Protein AF-0000000082643896 (afdb_homodimer)

Sequence (280 aa):
MATHVTNVTVRFSETDALGHVNNTSYFVYLEEARIRLFEQLGYGTDVTTWRFILASAKCDFVNQAYFGQTLKIETNVSKIGNKSFQLVHRILDAKTGTLIALGEAAVVYF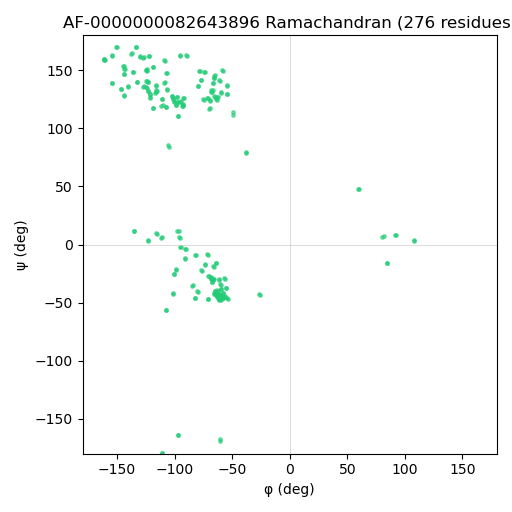NFETQQSEYLPDDLRERLQCYVLSDSEQVKMATHVTNVTVRFSETDALGHVNNTSYFVYLEEARIRLFEQLGYGTDVTTWRFILASAKCDFVNQAYFGQTLKIETNVSKIGNKSFQLVHRILDAKTGTLIALGEAAVVYFNFETQQSEYLPDDLRERLQCYVLSDSEQVK

Radius of gyration: 19.35 Å; Cα contacts (8 Å, |Δi|>4): 586; chains: 2; bounding box: 49×54×40 Å

Structure (mmCIF, N/CA/C/O backbone):
data_AF-0000000082643896-model_v1
#
loop_
_entity.id
_entity.type
_entity.pdbx_description
1 polymer 'Acyl-CoA thioester hydrolase'
#
loop_
_atom_site.group_PDB
_atom_site.id
_atom_site.type_symbol
_atom_site.label_atom_id
_atom_site.label_alt_id
_atom_site.label_comp_id
_atom_site.label_asym_id
_atom_site.label_entity_id
_atom_site.label_seq_id
_atom_site.pdbx_PDB_ins_code
_atom_site.Cartn_x
_atom_site.Cartn_y
_atom_site.Cartn_z
_atom_site.occupancy
_atom_site.B_iso_or_equiv
_atom_site.auth_seq_id
_atom_site.auth_comp_id
_atom_site.auth_asym_id
_atom_site.auth_atom_id
_atom_site.pdbx_PDB_model_num
ATOM 1 N N . MET A 1 1 ? 21.469 -18.031 1.216 1 78.31 1 MET A N 1
ATOM 2 C CA . MET A 1 1 ? 20.078 -17.734 0.859 1 78.31 1 MET A CA 1
ATOM 3 C C . MET A 1 1 ? 20 -16.625 -0.182 1 78.31 1 MET A C 1
ATOM 5 O O . MET A 1 1 ? 20.75 -15.656 -0.111 1 78.31 1 MET A O 1
ATOM 9 N N . ALA A 1 2 ? 19.312 -16.953 -1.288 1 93 2 ALA A N 1
ATOM 10 C CA . ALA A 1 2 ? 19.297 -16.031 -2.432 1 93 2 ALA A CA 1
ATOM 11 C C . ALA A 1 2 ? 18.359 -14.867 -2.188 1 93 2 ALA A C 1
ATOM 13 O O . ALA A 1 2 ? 17.422 -14.969 -1.391 1 93 2 ALA A O 1
ATOM 14 N N . THR A 1 3 ? 18.781 -13.727 -2.619 1 97.62 3 THR A N 1
ATOM 15 C CA . THR A 1 3 ? 17.938 -12.539 -2.654 1 97.62 3 THR A CA 1
ATOM 16 C C . THR A 1 3 ? 17.609 -12.141 -4.094 1 97.62 3 THR A C 1
ATOM 18 O O . THR A 1 3 ? 18.516 -12.055 -4.934 1 97.62 3 THR A O 1
ATOM 21 N N . HIS A 1 4 ? 16.328 -12.023 -4.375 1 98.44 4 HIS A N 1
ATOM 22 C CA . HIS A 1 4 ? 15.953 -11.531 -5.691 1 98.44 4 HIS A CA 1
ATOM 23 C C . HIS A 1 4 ? 16.078 -10.008 -5.77 1 98.44 4 HIS A C 1
ATOM 25 O O . HIS A 1 4 ? 15.617 -9.305 -4.867 1 98.44 4 HIS A O 1
ATOM 31 N N . VAL A 1 5 ? 16.641 -9.516 -6.863 1 98.75 5 VAL A N 1
ATOM 32 C CA . VAL A 1 5 ? 16.891 -8.086 -6.965 1 98.75 5 VAL A CA 1
ATOM 33 C C . VAL A 1 5 ? 16.203 -7.527 -8.211 1 98.75 5 VAL A C 1
ATOM 35 O O . VAL A 1 5 ? 16.312 -8.109 -9.297 1 98.75 5 VAL A O 1
ATOM 38 N N . THR A 1 6 ? 15.523 -6.492 -8.086 1 98.75 6 THR A N 1
ATOM 39 C CA . THR A 1 6 ? 14.914 -5.715 -9.164 1 98.75 6 THR A CA 1
ATOM 40 C C . THR A 1 6 ? 15.32 -4.246 -9.062 1 98.75 6 THR A C 1
ATOM 42 O O . THR A 1 6 ? 15.305 -3.666 -7.973 1 98.75 6 THR A O 1
ATOM 45 N N . ASN A 1 7 ? 15.656 -3.664 -10.195 1 98.81 7 ASN A N 1
ATOM 46 C CA . ASN A 1 7 ? 15.961 -2.236 -10.227 1 98.81 7 ASN A CA 1
ATOM 47 C C . ASN A 1 7 ? 14.867 -1.444 -10.938 1 98.81 7 ASN A C 1
ATOM 49 O O . ASN A 1 7 ? 14.352 -1.885 -11.969 1 98.81 7 ASN A O 1
ATOM 53 N N . VAL A 1 8 ? 14.586 -0.328 -10.359 1 98.69 8 VAL A N 1
ATOM 54 C CA . VAL A 1 8 ? 13.633 0.582 -10.992 1 98.69 8 VAL A CA 1
ATOM 55 C C . VAL A 1 8 ? 14.203 2 -10.992 1 98.69 8 VAL A C 1
ATOM 57 O O . VAL A 1 8 ? 14.836 2.422 -10.031 1 98.69 8 VAL A O 1
ATOM 60 N N . THR A 1 9 ? 14 2.701 -12.07 1 98.75 9 THR A N 1
ATOM 61 C CA . THR A 1 9 ? 14.297 4.129 -12.125 1 98.75 9 THR A CA 1
ATOM 62 C C . THR A 1 9 ? 13.023 4.957 -11.977 1 98.75 9 THR A C 1
ATOM 64 O O . THR A 1 9 ? 12.07 4.777 -12.727 1 98.75 9 THR A O 1
ATOM 67 N N . VAL A 1 10 ? 13.055 5.844 -11.023 1 98.75 10 VAL A N 1
ATOM 68 C CA . VAL A 1 10 ? 11.875 6.633 -10.695 1 98.75 10 VAL A CA 1
ATOM 69 C C . VAL A 1 10 ? 11.5 7.531 -11.867 1 98.75 10 VAL A C 1
ATOM 71 O O . VAL A 1 10 ? 12.336 8.297 -12.359 1 98.75 10 VAL A O 1
ATOM 74 N N . ARG A 1 11 ? 10.312 7.496 -12.312 1 98.44 11 ARG A N 1
ATOM 75 C CA . ARG A 1 11 ? 9.781 8.352 -13.375 1 98.44 11 ARG A CA 1
ATOM 76 C C . ARG A 1 11 ? 9.211 9.641 -12.805 1 98.44 11 ARG A C 1
ATOM 78 O O . ARG A 1 11 ? 8.844 9.703 -11.633 1 98.44 11 ARG A O 1
ATOM 85 N N . PHE A 1 12 ? 9.047 10.594 -13.656 1 98 12 PHE A N 1
ATOM 86 C CA . PHE A 1 12 ? 8.539 11.898 -13.25 1 98 12 PHE A CA 1
ATOM 87 C C . PHE A 1 12 ? 7.105 11.789 -12.742 1 98 12 PHE A C 1
ATOM 89 O O . PHE A 1 12 ? 6.746 12.406 -11.734 1 98 12 PHE A O 1
ATOM 96 N N . SER A 1 13 ? 6.25 11.008 -13.344 1 97.31 13 SER A N 1
ATOM 97 C CA . SER A 1 13 ? 4.828 10.883 -13.023 1 97.31 13 SER A CA 1
ATOM 98 C C . SER A 1 13 ? 4.621 10.164 -11.695 1 97.31 13 SER A C 1
ATOM 100 O O . SER A 1 13 ? 3.498 10.086 -11.195 1 97.31 13 SER A O 1
ATOM 102 N N . GLU A 1 14 ? 5.684 9.602 -11.125 1 98.31 14 GLU A N 1
ATOM 103 C CA . GLU A 1 14 ? 5.578 8.836 -9.891 1 98.31 14 GLU A CA 1
ATOM 104 C C . GLU A 1 14 ? 5.875 9.703 -8.672 1 98.31 14 GLU A C 1
ATOM 106 O O . GLU A 1 14 ? 5.844 9.227 -7.535 1 98.31 14 GLU A O 1
ATOM 111 N N . THR A 1 15 ? 6.215 10.992 -8.906 1 97.69 15 THR A N 1
ATOM 112 C CA . THR A 1 15 ? 6.496 11.938 -7.84 1 97.69 15 THR A CA 1
ATOM 113 C C . THR A 1 15 ? 5.246 12.75 -7.496 1 97.69 15 THR A C 1
ATOM 115 O O . THR A 1 15 ? 4.246 12.695 -8.219 1 97.69 15 THR A O 1
ATOM 118 N N . ASP A 1 16 ? 5.27 13.398 -6.301 1 95 16 ASP A N 1
ATOM 119 C CA . ASP A 1 16 ? 4.121 14.195 -5.875 1 95 16 ASP A CA 1
ATOM 120 C C . ASP A 1 16 ? 4.457 15.688 -5.867 1 95 16 ASP A C 1
ATOM 122 O O . ASP A 1 16 ? 5.539 16.094 -6.301 1 95 16 ASP A O 1
ATOM 126 N N . ALA A 1 17 ? 3.479 16.5 -5.48 1 90.88 17 ALA A N 1
ATOM 127 C CA . ALA A 1 17 ? 3.592 17.953 -5.555 1 90.88 17 ALA A CA 1
ATOM 128 C C . ALA A 1 17 ? 4.691 18.469 -4.629 1 90.88 17 ALA A C 1
ATOM 130 O O . ALA A 1 17 ? 5.133 19.609 -4.75 1 90.88 17 ALA A O 1
ATOM 131 N N . LEU A 1 18 ? 5.129 17.609 -3.678 1 89.88 18 LEU A N 1
ATOM 132 C CA . LEU A 1 18 ? 6.195 18 -2.762 1 89.88 18 LEU A CA 1
ATOM 133 C C . LEU A 1 18 ? 7.562 17.625 -3.326 1 89.88 18 LEU A C 1
ATOM 135 O O . LEU A 1 18 ? 8.594 17.906 -2.709 1 89.88 18 LEU A O 1
ATOM 139 N N . GLY A 1 19 ? 7.559 16.938 -4.492 1 93.06 19 GLY A N 1
ATOM 140 C CA . GLY A 1 19 ? 8.797 16.641 -5.195 1 93.06 19 GLY A CA 1
ATOM 141 C C . GLY A 1 19 ? 9.391 15.297 -4.809 1 93.06 19 GLY A C 1
ATOM 142 O O . GLY A 1 19 ? 10.531 14.992 -5.16 1 93.06 19 GLY A O 1
ATOM 143 N N . HIS A 1 20 ? 8.695 14.531 -4.078 1 96.56 20 HIS A N 1
ATOM 144 C CA . HIS A 1 20 ? 9.133 13.195 -3.67 1 96.56 20 HIS A CA 1
ATOM 145 C C . HIS A 1 20 ? 8.32 12.117 -4.375 1 96.56 20 HIS A C 1
ATOM 147 O O . HIS A 1 20 ? 7.234 12.391 -4.898 1 96.56 20 HIS A O 1
ATOM 153 N N . VAL A 1 21 ? 8.898 10.938 -4.426 1 98.5 21 VAL A N 1
ATOM 154 C CA . VAL A 1 21 ? 8.07 9.82 -4.875 1 98.5 21 VAL A CA 1
ATOM 155 C C . VAL A 1 21 ? 6.812 9.734 -4.02 1 98.5 21 VAL A C 1
ATOM 157 O O . VAL A 1 21 ? 6.883 9.766 -2.787 1 98.5 21 VAL A O 1
ATOM 160 N N . ASN A 1 22 ? 5.695 9.664 -4.688 1 98.31 22 ASN A N 1
ATOM 161 C CA . ASN A 1 22 ? 4.43 9.508 -3.982 1 98.31 22 ASN A CA 1
ATOM 162 C C . ASN A 1 22 ? 4.348 8.164 -3.268 1 98.31 22 ASN A C 1
ATOM 164 O O . ASN A 1 22 ? 4.766 7.141 -3.812 1 98.31 22 ASN A O 1
ATOM 168 N N . ASN A 1 23 ? 3.742 8.164 -2.094 1 98.38 23 ASN A N 1
ATOM 169 C CA . ASN A 1 23 ? 3.65 6.953 -1.285 1 98.38 23 ASN A CA 1
ATOM 170 C C . ASN A 1 23 ? 3.01 5.809 -2.062 1 98.38 23 ASN A C 1
ATOM 172 O O . ASN A 1 23 ? 3.395 4.648 -1.897 1 98.38 23 ASN A O 1
ATOM 176 N N . THR A 1 24 ? 2.016 6.082 -2.902 1 98.75 24 THR A N 1
ATOM 177 C CA . THR A 1 24 ? 1.312 5.031 -3.629 1 98.75 24 THR A CA 1
ATOM 178 C C . THR A 1 24 ? 2.225 4.391 -4.668 1 98.75 24 THR A C 1
ATOM 180 O O . THR A 1 24 ? 2.064 3.215 -5.004 1 98.75 24 THR A O 1
ATOM 183 N N . SER A 1 25 ? 3.193 5.121 -5.191 1 98.88 25 SER A N 1
ATOM 184 C CA . SER A 1 25 ? 4.098 4.617 -6.215 1 98.88 25 SER A CA 1
ATOM 185 C C . SER A 1 25 ? 4.973 3.492 -5.68 1 98.88 25 SER A C 1
ATOM 187 O O . SER A 1 25 ? 5.348 2.582 -6.422 1 98.88 25 SER A O 1
ATOM 189 N N . TYR A 1 26 ? 5.27 3.521 -4.418 1 98.94 26 TYR A N 1
ATOM 190 C CA . TYR A 1 26 ? 6.082 2.461 -3.832 1 98.94 26 TYR A CA 1
ATOM 191 C C . TYR A 1 26 ? 5.406 1.105 -3.99 1 98.94 26 TYR A C 1
ATOM 193 O O . TYR A 1 26 ? 6.078 0.085 -4.156 1 98.94 26 TYR A O 1
ATOM 201 N N . PHE A 1 27 ? 4.117 1.08 -3.924 1 98.88 27 PHE A N 1
ATOM 202 C CA . PHE A 1 27 ? 3.41 -0.185 -4.082 1 98.88 27 PHE A CA 1
ATOM 203 C C . PHE A 1 27 ? 3.49 -0.673 -5.523 1 98.88 27 PHE A C 1
ATOM 205 O O . PHE A 1 27 ? 3.426 -1.877 -5.781 1 98.88 27 PHE A O 1
ATOM 212 N N . VAL A 1 28 ? 3.635 0.228 -6.469 1 98.75 28 VAL A N 1
ATOM 213 C CA . VAL A 1 28 ? 3.898 -0.148 -7.855 1 98.75 28 VAL A CA 1
ATOM 214 C C . VAL A 1 28 ? 5.27 -0.815 -7.957 1 98.75 28 VAL A C 1
ATOM 216 O O . VAL A 1 28 ? 5.422 -1.825 -8.648 1 98.75 28 VAL A O 1
ATOM 219 N N . TYR A 1 29 ? 6.223 -0.243 -7.258 1 98.88 29 TYR A N 1
ATOM 220 C CA . TYR A 1 29 ? 7.555 -0.832 -7.262 1 98.88 29 TYR A CA 1
ATOM 221 C C . TYR A 1 29 ? 7.543 -2.219 -6.633 1 98.88 29 TYR A C 1
ATOM 223 O O . TYR A 1 29 ? 8.188 -3.143 -7.137 1 98.88 29 TYR A O 1
ATOM 231 N N . LEU A 1 30 ? 6.84 -2.354 -5.523 1 98.88 30 LEU A N 1
ATOM 232 C CA . LEU A 1 30 ? 6.719 -3.652 -4.867 1 98.88 30 LEU A CA 1
ATOM 233 C C . LEU A 1 30 ? 6.066 -4.672 -5.793 1 98.88 30 LEU A C 1
ATOM 235 O O . LEU A 1 30 ? 6.48 -5.832 -5.84 1 98.88 30 LEU A O 1
ATOM 239 N N . GLU A 1 31 ? 5.031 -4.246 -6.469 1 98.38 31 GLU A N 1
ATOM 240 C CA . GLU A 1 31 ? 4.383 -5.133 -7.43 1 98.38 31 GLU A CA 1
ATOM 241 C C . GLU A 1 31 ? 5.355 -5.562 -8.523 1 98.38 31 GLU A C 1
ATOM 243 O O . GLU A 1 31 ? 5.43 -6.746 -8.867 1 98.38 31 GLU A O 1
ATOM 248 N N . GLU A 1 32 ? 6.082 -4.59 -9.062 1 98.06 32 GLU A N 1
ATOM 249 C CA . GLU A 1 32 ? 7.062 -4.91 -10.102 1 98.06 32 GLU A CA 1
ATOM 250 C C . GLU A 1 32 ? 8.062 -5.953 -9.609 1 98.06 32 GLU A C 1
ATOM 252 O O . GLU A 1 32 ? 8.344 -6.926 -10.305 1 98.06 32 GLU A O 1
ATOM 257 N N . ALA A 1 33 ? 8.555 -5.773 -8.406 1 98.62 33 ALA A N 1
ATOM 258 C CA . ALA A 1 33 ? 9.516 -6.711 -7.828 1 98.62 33 ALA A CA 1
ATOM 259 C C . ALA A 1 33 ? 8.906 -8.094 -7.668 1 98.62 33 ALA A C 1
ATOM 261 O O . ALA A 1 33 ? 9.547 -9.102 -7.977 1 98.62 33 ALA A O 1
ATOM 262 N N . ARG A 1 34 ? 7.691 -8.164 -7.148 1 97.5 34 ARG A N 1
ATOM 263 C CA . ARG A 1 34 ? 7 -9.43 -6.953 1 97.5 34 ARG A CA 1
ATOM 264 C C . ARG A 1 34 ? 6.785 -10.148 -8.281 1 97.5 34 ARG A C 1
ATOM 266 O O . ARG A 1 34 ? 7 -11.359 -8.383 1 97.5 34 ARG A O 1
ATOM 273 N N . ILE A 1 35 ? 6.387 -9.398 -9.32 1 96.44 35 ILE A N 1
ATOM 274 C CA . ILE A 1 35 ? 6.129 -9.969 -10.633 1 96.44 35 ILE A CA 1
ATOM 275 C C . ILE A 1 35 ? 7.418 -10.547 -11.211 1 96.44 35 ILE A C 1
ATOM 277 O O . ILE A 1 35 ? 7.426 -11.648 -11.758 1 96.44 35 ILE A O 1
ATOM 281 N N . ARG A 1 36 ? 8.523 -9.836 -11.062 1 97.62 36 ARG A N 1
ATOM 282 C CA . ARG A 1 36 ? 9.812 -10.32 -11.547 1 97.62 36 ARG A CA 1
ATOM 283 C C . ARG A 1 36 ? 10.227 -11.586 -10.797 1 97.62 36 ARG A C 1
ATOM 285 O O . ARG A 1 36 ? 10.789 -12.508 -11.398 1 97.62 36 ARG A O 1
ATOM 292 N N . LEU A 1 37 ? 10.008 -11.625 -9.531 1 97.94 37 LEU A N 1
ATOM 293 C CA . LEU A 1 37 ? 10.289 -12.844 -8.773 1 97.94 37 LEU A CA 1
ATOM 294 C C . LEU A 1 37 ? 9.453 -14.008 -9.297 1 97.94 37 LEU A C 1
ATOM 296 O O . LEU A 1 37 ? 9.969 -15.109 -9.492 1 97.94 37 LEU A O 1
ATOM 300 N N . PHE A 1 38 ? 8.141 -13.789 -9.5 1 97.19 38 PHE A N 1
ATOM 301 C CA . PHE A 1 38 ? 7.27 -14.852 -9.992 1 97.19 38 PHE A CA 1
ATOM 302 C C . PHE A 1 38 ? 7.766 -15.375 -11.336 1 97.19 38 PHE A C 1
ATOM 304 O O . PHE A 1 38 ? 7.742 -16.578 -11.578 1 97.19 38 PHE A O 1
ATOM 311 N N . GLU A 1 39 ? 8.195 -14.438 -12.195 1 96.12 39 GLU A N 1
ATOM 312 C CA . GLU A 1 39 ? 8.781 -14.852 -13.461 1 96.12 39 GLU A CA 1
ATOM 313 C C . GLU A 1 39 ? 9.984 -15.766 -13.25 1 96.12 39 GLU A C 1
ATOM 315 O O . GLU A 1 39 ? 10.109 -16.797 -13.898 1 96.12 39 GLU A O 1
ATOM 320 N N . GLN A 1 40 ? 10.82 -15.359 -12.352 1 95.44 40 GLN A N 1
ATOM 321 C CA . GLN A 1 40 ? 12 -16.156 -12.031 1 95.44 40 GLN A CA 1
ATOM 322 C C . GLN A 1 40 ? 11.617 -17.516 -11.484 1 95.44 40 GLN A C 1
ATOM 324 O O . GLN A 1 40 ? 12.336 -18.5 -11.703 1 95.44 40 GLN A O 1
ATOM 329 N N . LEU A 1 41 ? 10.523 -17.609 -10.844 1 95.5 41 LEU A N 1
ATOM 330 C CA . LEU A 1 41 ? 10.047 -18.859 -10.258 1 95.5 41 LEU A CA 1
ATOM 331 C C . LEU A 1 41 ? 9.344 -19.719 -11.312 1 95.5 41 LEU A C 1
ATOM 333 O O . LEU A 1 41 ? 8.906 -20.828 -11.016 1 95.5 41 LEU A O 1
ATOM 337 N N . GLY A 1 42 ? 9.117 -19.156 -12.484 1 93 42 GLY A N 1
ATOM 338 C CA . GLY A 1 42 ? 8.547 -19.938 -13.57 1 93 42 GLY A CA 1
ATOM 339 C C . GLY A 1 42 ? 7.109 -19.578 -13.883 1 93 42 GLY A C 1
ATOM 340 O O . GLY A 1 42 ? 6.438 -20.281 -14.641 1 93 42 GLY A O 1
ATOM 341 N N . TYR A 1 43 ? 6.664 -18.562 -13.141 1 91 43 TYR A N 1
ATOM 342 C CA . TYR A 1 43 ? 5.297 -18.109 -13.359 1 91 43 TYR A CA 1
ATOM 343 C C . TYR A 1 43 ? 5.277 -16.797 -14.133 1 91 43 TYR A C 1
ATOM 345 O O . TYR A 1 43 ? 5.305 -15.711 -13.539 1 91 43 TYR A O 1
ATOM 353 N N . GLY A 1 44 ? 5.355 -16.859 -15.422 1 80.06 44 GLY A N 1
ATOM 354 C CA . GLY A 1 44 ? 5.453 -15.711 -16.312 1 80.06 44 GLY A CA 1
ATOM 355 C C . GLY A 1 44 ? 4.262 -14.781 -16.203 1 80.06 44 GLY A C 1
ATOM 356 O O . GLY A 1 44 ? 3.537 -14.797 -15.211 1 80.06 44 GLY A O 1
ATOM 357 N N . THR A 1 45 ? 4.176 -13.883 -17.172 1 78.75 45 THR A N 1
ATOM 358 C CA . THR A 1 45 ? 3.197 -12.805 -17.156 1 78.75 45 THR A CA 1
ATOM 359 C C . THR A 1 45 ? 1.978 -13.172 -18 1 78.75 45 THR A C 1
ATOM 361 O O . THR A 1 45 ? 1.138 -12.312 -18.297 1 78.75 45 THR A O 1
ATOM 364 N N . ASP A 1 46 ? 1.965 -14.453 -18.344 1 86.25 46 ASP A N 1
ATOM 365 C CA . ASP A 1 46 ? 0.76 -14.891 -19.047 1 86.25 46 ASP A CA 1
ATOM 366 C C . ASP A 1 46 ? -0.444 -14.906 -18.109 1 86.25 46 ASP A C 1
ATOM 368 O O . ASP A 1 46 ? -0.507 -15.727 -17.188 1 86.25 46 ASP A O 1
ATOM 372 N N . VAL A 1 47 ? -1.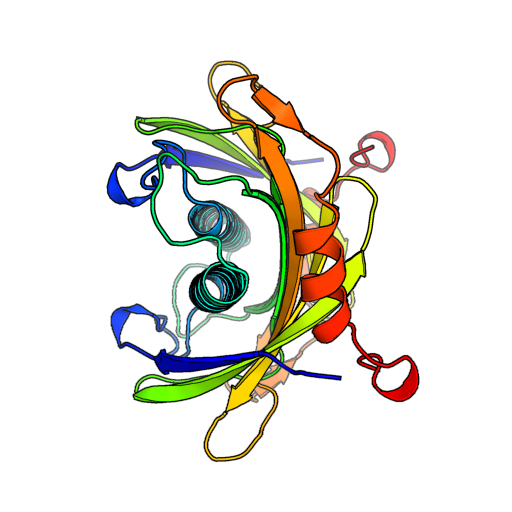369 -14.109 -18.406 1 84 47 VAL A N 1
ATOM 373 C CA . VAL A 1 47 ? -2.525 -13.891 -17.547 1 84 47 VAL A CA 1
ATOM 374 C C . VAL A 1 47 ? -3.371 -15.156 -17.469 1 84 47 VAL A C 1
ATOM 376 O O . VAL A 1 47 ? -3.994 -15.438 -16.438 1 84 47 VAL A O 1
ATOM 379 N N . THR A 1 48 ? -3.402 -15.961 -18.469 1 86.69 48 THR A N 1
ATOM 380 C CA . THR A 1 48 ? -4.234 -17.156 -18.516 1 86.69 48 THR A CA 1
ATOM 381 C C . THR A 1 48 ? -3.682 -18.25 -17.609 1 86.69 48 THR A C 1
ATOM 383 O O . THR A 1 48 ? -4.391 -19.188 -17.25 1 86.69 48 THR A O 1
ATOM 386 N N . THR A 1 49 ? -2.475 -18.078 -17.25 1 89.12 49 THR A N 1
ATOM 387 C CA . THR A 1 49 ? -1.864 -19.094 -16.406 1 89.12 49 THR A CA 1
ATOM 388 C C . THR A 1 49 ? -1.505 -18.531 -15.031 1 89.12 49 THR A C 1
ATOM 390 O O . THR A 1 49 ? -0.789 -19.156 -14.258 1 89.12 49 THR A O 1
ATOM 393 N N . TRP A 1 50 ? -1.961 -17.328 -14.789 1 92.5 50 TRP A N 1
ATOM 394 C CA . TRP A 1 50 ? -1.69 -16.656 -13.523 1 92.5 50 TRP A CA 1
ATOM 395 C C . TRP A 1 50 ? -2.266 -17.438 -12.359 1 92.5 50 TRP A C 1
ATOM 397 O O . TRP A 1 50 ? -3.381 -17.969 -12.438 1 92.5 50 TRP A O 1
ATOM 407 N N . ARG A 1 51 ? -1.514 -17.5 -11.18 1 95.12 51 ARG A N 1
ATOM 408 C CA . ARG A 1 51 ? -1.913 -18.391 -10.102 1 95.12 51 ARG A CA 1
ATOM 409 C C . ARG A 1 51 ? -1.832 -17.688 -8.75 1 95.12 51 ARG A C 1
ATOM 411 O O . ARG A 1 51 ? -1.862 -18.344 -7.699 1 95.12 51 ARG A O 1
ATOM 418 N N . PHE A 1 52 ? -1.66 -16.422 -8.766 1 96.69 52 PHE A N 1
ATOM 419 C CA . PHE A 1 52 ? -1.435 -15.734 -7.496 1 96.69 52 PHE A CA 1
ATOM 420 C C . PHE A 1 52 ? -2.461 -14.625 -7.289 1 96.69 52 PHE A C 1
ATOM 422 O O . PHE A 1 52 ? -2.811 -13.914 -8.234 1 96.69 52 PHE A O 1
ATOM 429 N N . ILE A 1 53 ? -2.904 -14.477 -6.098 1 96.81 53 ILE A N 1
ATOM 430 C CA . ILE A 1 53 ? -3.611 -13.273 -5.676 1 96.81 53 ILE A CA 1
ATOM 431 C C . ILE A 1 53 ? -2.922 -12.672 -4.453 1 96.81 53 ILE A C 1
ATOM 433 O O . ILE A 1 53 ? -2.248 -13.375 -3.701 1 96.81 53 ILE A O 1
ATOM 437 N N . LEU A 1 54 ? -3.018 -11.406 -4.344 1 98.56 54 LEU A N 1
ATOM 438 C CA . LEU A 1 54 ? -2.449 -10.695 -3.203 1 98.56 54 LEU A CA 1
ATOM 439 C C . LEU A 1 54 ? -3.486 -10.523 -2.098 1 98.56 54 LEU A C 1
ATOM 441 O O . LEU A 1 54 ? -4.559 -9.969 -2.328 1 98.56 54 LEU A O 1
ATOM 445 N N . ALA A 1 55 ? -3.219 -11.047 -0.915 1 98.81 55 ALA A N 1
ATOM 446 C CA . ALA A 1 55 ? -4.129 -10.93 0.223 1 98.81 55 ALA A CA 1
ATOM 447 C C . ALA A 1 55 ? -3.928 -9.609 0.955 1 98.81 55 ALA A C 1
ATOM 449 O O . ALA A 1 55 ? -4.887 -9.023 1.469 1 98.81 55 ALA A O 1
ATOM 450 N N . SER A 1 56 ? -2.729 -9.172 1.002 1 98.94 56 SER A N 1
ATOM 451 C CA . SER A 1 56 ? -2.43 -7.902 1.649 1 98.94 56 SER A CA 1
ATOM 452 C C . SER A 1 56 ? -1.079 -7.355 1.197 1 98.94 56 SER A C 1
ATOM 454 O O . SER A 1 56 ? -0.227 -8.109 0.721 1 98.94 56 SER A O 1
ATOM 456 N N . ALA A 1 57 ? -0.916 -6.125 1.361 1 98.94 57 ALA A N 1
ATOM 457 C CA . ALA A 1 57 ? 0.347 -5.43 1.132 1 98.94 57 ALA A CA 1
ATOM 458 C C . ALA A 1 57 ? 0.543 -4.305 2.145 1 98.94 57 ALA A C 1
ATOM 460 O O . ALA A 1 57 ? -0.422 -3.652 2.553 1 98.94 57 ALA A O 1
ATOM 461 N N . LYS A 1 58 ? 1.737 -4.059 2.504 1 98.94 58 LYS A N 1
ATOM 462 C CA . LYS A 1 58 ? 2.123 -3.006 3.438 1 98.94 58 LYS A CA 1
ATOM 463 C C . LYS A 1 58 ? 3.451 -2.371 3.031 1 98.94 58 LYS A C 1
ATOM 465 O O . LYS A 1 58 ? 4.316 -3.039 2.461 1 98.94 58 LYS A O 1
ATOM 470 N N . CYS A 1 59 ? 3.623 -1.195 3.35 1 98.94 59 CYS A N 1
ATOM 471 C CA . CYS A 1 59 ? 4.891 -0.509 3.141 1 98.94 59 CYS A CA 1
ATOM 472 C C . CYS A 1 59 ? 5.18 0.468 4.273 1 98.94 59 CYS A C 1
ATOM 474 O O . CYS A 1 59 ? 4.305 1.248 4.66 1 98.94 59 CYS A O 1
ATOM 476 N N . ASP A 1 60 ? 6.309 0.396 4.883 1 98.94 60 ASP A N 1
ATOM 477 C CA . ASP A 1 60 ? 6.855 1.399 5.789 1 98.94 60 ASP A CA 1
ATOM 478 C C . ASP A 1 60 ? 7.785 2.357 5.051 1 98.94 60 ASP A C 1
ATOM 480 O O . ASP A 1 60 ? 8.75 1.929 4.41 1 98.94 60 ASP A O 1
ATOM 484 N N . PHE A 1 61 ? 7.477 3.588 5.141 1 98.88 61 PHE A N 1
ATOM 485 C CA . PHE A 1 61 ? 8.258 4.605 4.445 1 98.88 61 PHE A CA 1
ATOM 486 C C . PHE A 1 61 ? 9.336 5.176 5.359 1 98.88 61 PHE A C 1
ATOM 488 O O . PHE A 1 61 ? 9.031 5.793 6.379 1 98.88 61 PHE A O 1
ATOM 495 N N . VAL A 1 62 ? 10.578 5.016 4.961 1 98.62 62 VAL A N 1
ATOM 496 C CA . VAL A 1 62 ? 11.688 5.297 5.863 1 98.62 62 VAL A CA 1
ATOM 497 C C . VAL A 1 62 ? 12.391 6.578 5.43 1 98.62 62 VAL A C 1
ATOM 499 O O . VAL A 1 62 ? 12.57 7.5 6.23 1 98.62 62 VAL A O 1
ATOM 502 N N . ASN A 1 63 ? 12.867 6.648 4.18 1 98.12 63 ASN A N 1
ATOM 503 C CA . ASN A 1 63 ? 13.484 7.832 3.596 1 98.12 63 ASN A CA 1
ATOM 504 C C . ASN A 1 63 ? 12.836 8.211 2.27 1 98.12 63 ASN A C 1
ATOM 506 O O . ASN A 1 63 ? 12.203 7.375 1.623 1 98.12 63 ASN A O 1
ATOM 510 N N . GLN A 1 64 ? 13.055 9.477 1.875 1 96.94 64 GLN A N 1
ATOM 511 C CA . GLN A 1 64 ? 12.469 9.984 0.639 1 96.94 64 GLN A CA 1
ATOM 512 C C . GLN A 1 64 ? 13.25 9.5 -0.58 1 96.94 64 GLN A C 1
ATOM 514 O O . GLN A 1 64 ? 14.445 9.219 -0.489 1 96.94 64 GLN A O 1
ATOM 519 N N . ALA A 1 65 ? 12.578 9.328 -1.682 1 98.44 65 ALA A N 1
ATOM 520 C CA . ALA A 1 65 ? 13.172 9.086 -2.992 1 98.44 65 ALA A CA 1
ATOM 521 C C . ALA A 1 65 ? 12.734 10.141 -4 1 98.44 65 ALA A C 1
ATOM 523 O O . ALA A 1 65 ? 11.734 10.836 -3.793 1 98.44 65 ALA A O 1
ATOM 524 N N . TYR A 1 66 ? 13.461 10.273 -5.125 1 98.31 66 TYR A N 1
ATOM 525 C CA . TYR A 1 66 ? 13.266 11.391 -6.047 1 98.31 66 TYR A CA 1
ATOM 526 C C . TYR A 1 66 ? 13.289 10.914 -7.492 1 98.31 66 TYR A C 1
ATOM 528 O O . TYR A 1 66 ? 13.781 9.82 -7.785 1 98.31 66 TYR A O 1
ATOM 536 N N . PHE A 1 67 ? 12.789 11.828 -8.336 1 98.56 67 PHE A N 1
ATOM 537 C CA . PHE A 1 67 ? 12.812 11.594 -9.773 1 98.56 67 PHE A CA 1
ATOM 538 C C . PHE A 1 67 ? 14.219 11.281 -10.25 1 98.56 67 PHE A C 1
ATOM 540 O O . PHE A 1 67 ? 15.188 11.914 -9.82 1 98.56 67 PHE A O 1
ATOM 547 N N . GLY A 1 68 ? 14.258 10.242 -11.148 1 98.19 68 GLY A N 1
ATOM 548 C CA . GLY A 1 68 ? 15.523 9.922 -11.789 1 98.19 68 GLY A CA 1
ATOM 549 C C . GLY A 1 68 ? 16.391 9.008 -10.945 1 98.19 68 GLY A C 1
ATOM 550 O O . GLY A 1 68 ? 17.359 8.43 -11.445 1 98.19 68 GLY A O 1
ATOM 551 N N . GLN A 1 69 ? 16.125 8.859 -9.688 1 98.25 69 GLN A N 1
ATOM 552 C CA . GLN A 1 69 ? 16.859 7.953 -8.805 1 98.25 69 GLN A CA 1
ATOM 553 C C . GLN A 1 69 ? 16.625 6.496 -9.203 1 98.25 69 GLN A C 1
ATOM 555 O O . GLN A 1 69 ? 15.516 6.113 -9.57 1 98.25 69 GLN A O 1
ATOM 560 N N . THR A 1 70 ? 17.672 5.734 -9.156 1 98.81 70 THR A N 1
ATOM 561 C CA . THR A 1 70 ? 17.531 4.293 -9.305 1 98.81 70 THR A CA 1
ATOM 562 C C . THR A 1 70 ? 17.375 3.617 -7.949 1 98.81 70 THR A C 1
ATOM 564 O O . THR A 1 70 ? 18.188 3.826 -7.047 1 98.81 70 THR A O 1
ATOM 567 N N . LEU A 1 71 ? 16.328 2.85 -7.812 1 98.94 71 LEU A N 1
ATOM 568 C CA . LEU A 1 71 ? 16.047 2.102 -6.59 1 98.94 71 LEU A CA 1
ATOM 569 C C . LEU A 1 71 ? 16.312 0.614 -6.793 1 98.94 71 LEU A C 1
ATOM 571 O O . LEU A 1 71 ? 15.938 0.045 -7.82 1 98.94 71 LEU A O 1
ATOM 575 N N . LYS A 1 72 ? 17.016 0.049 -5.832 1 98.94 72 LYS A N 1
ATOM 576 C CA . LYS A 1 72 ? 17.25 -1.391 -5.773 1 98.94 72 LYS A CA 1
ATOM 577 C C . LYS A 1 72 ? 16.281 -2.066 -4.809 1 98.94 72 LYS A C 1
ATOM 579 O O . LYS A 1 72 ? 16.266 -1.765 -3.613 1 98.94 72 LYS A O 1
ATOM 584 N N . ILE A 1 73 ? 15.492 -2.973 -5.305 1 98.94 73 ILE A N 1
ATOM 585 C CA . ILE A 1 73 ? 14.516 -3.672 -4.48 1 98.94 73 ILE A CA 1
ATOM 586 C C . ILE A 1 73 ? 14.977 -5.109 -4.242 1 98.94 73 ILE A C 1
ATOM 588 O O . ILE A 1 73 ? 15.109 -5.887 -5.191 1 98.94 73 ILE A O 1
ATOM 592 N N . GLU A 1 74 ? 15.188 -5.391 -3.01 1 98.81 74 GLU A N 1
ATOM 593 C CA . GLU A 1 74 ? 15.508 -6.75 -2.584 1 98.81 74 GLU A CA 1
ATOM 594 C C . GLU A 1 74 ? 14.266 -7.477 -2.068 1 98.81 74 GLU A C 1
ATOM 596 O O . GLU A 1 74 ? 13.562 -6.969 -1.19 1 98.81 74 GLU A O 1
ATOM 601 N N . THR A 1 75 ? 14.023 -8.625 -2.604 1 98.69 75 THR A N 1
ATOM 602 C CA . THR A 1 75 ? 12.844 -9.391 -2.234 1 98.69 75 THR A CA 1
ATOM 603 C C . THR A 1 75 ? 13.234 -10.758 -1.689 1 98.69 75 THR A C 1
ATOM 605 O O . THR A 1 75 ? 14.023 -11.477 -2.309 1 98.69 75 THR A O 1
ATOM 608 N N . ASN A 1 76 ? 12.719 -11.086 -0.573 1 98.62 76 ASN A N 1
ATOM 609 C CA . ASN A 1 76 ? 12.906 -12.383 0.065 1 98.62 76 ASN A CA 1
ATOM 610 C C . ASN A 1 76 ? 11.578 -12.953 0.569 1 98.62 76 ASN A C 1
ATOM 612 O O . ASN A 1 76 ? 10.555 -12.273 0.529 1 98.62 76 ASN A O 1
ATOM 616 N N . VAL A 1 77 ? 11.656 -14.227 0.961 1 98.5 77 VAL A N 1
ATOM 617 C CA . VAL A 1 77 ? 10.5 -14.906 1.532 1 98.5 77 VAL A CA 1
ATOM 618 C C . VAL A 1 77 ? 10.648 -14.984 3.051 1 98.5 77 VAL A C 1
ATOM 620 O O . VAL A 1 77 ? 11.672 -15.445 3.559 1 98.5 77 VAL A O 1
ATOM 623 N N . SER A 1 78 ? 9.594 -14.516 3.75 1 98.12 78 SER A N 1
ATOM 624 C CA . SER A 1 78 ? 9.695 -14.531 5.207 1 98.12 78 SER A CA 1
ATOM 625 C C . SER A 1 78 ? 8.945 -15.719 5.797 1 98.12 78 SER A C 1
ATOM 627 O O . SER A 1 78 ? 9.211 -16.141 6.926 1 98.12 78 SER A O 1
ATOM 629 N N . LYS A 1 79 ? 7.961 -16.234 5.117 1 98 79 LYS A N 1
ATOM 630 C CA . LYS A 1 79 ? 7.148 -17.359 5.586 1 98 79 LYS A CA 1
ATOM 631 C C . LYS A 1 79 ? 6.555 -18.125 4.414 1 98 79 LYS A C 1
ATOM 633 O O . LYS A 1 79 ? 6.137 -17.547 3.418 1 98 79 LYS A O 1
ATOM 638 N N . ILE A 1 80 ? 6.59 -19.422 4.578 1 98.25 80 ILE A N 1
ATOM 639 C CA . ILE A 1 80 ? 5.91 -20.281 3.613 1 98.25 80 ILE A CA 1
ATOM 640 C C . ILE A 1 80 ? 4.816 -21.078 4.316 1 98.25 80 ILE A C 1
ATOM 642 O O . ILE A 1 80 ? 5.094 -21.859 5.23 1 98.25 80 ILE A O 1
ATOM 646 N N . GLY A 1 81 ? 3.617 -20.844 3.9 1 98.25 81 GLY A N 1
ATOM 6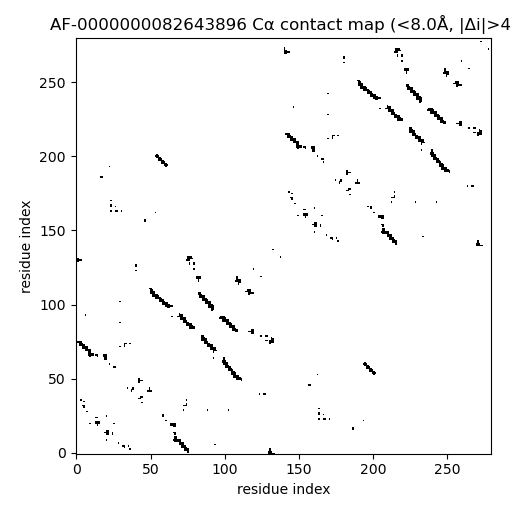47 C CA . GLY A 1 81 ? 2.492 -21.625 4.391 1 98.25 81 GLY A CA 1
ATOM 648 C C . GLY A 1 81 ? 2.1 -22.766 3.465 1 98.25 81 GLY A C 1
ATOM 649 O O . GLY A 1 81 ? 2.877 -23.156 2.592 1 98.25 81 GLY A O 1
ATOM 650 N N . ASN A 1 82 ? 0.833 -23.328 3.678 1 98.5 82 ASN A N 1
ATOM 651 C CA . ASN A 1 82 ? 0.366 -24.422 2.844 1 98.5 82 ASN A CA 1
ATOM 652 C C . ASN A 1 82 ? -0.161 -23.922 1.501 1 98.5 82 ASN A C 1
ATOM 654 O O . ASN A 1 82 ? 0.067 -24.562 0.468 1 98.5 82 ASN A O 1
ATOM 658 N N . LYS A 1 83 ? -0.873 -22.812 1.568 1 98.75 83 LYS A N 1
ATOM 659 C CA . LYS A 1 83 ? -1.521 -22.297 0.365 1 98.75 83 LYS A CA 1
ATOM 660 C C . LYS A 1 83 ? -1.076 -20.875 0.072 1 98.75 83 LYS A C 1
ATOM 662 O O . LYS A 1 83 ? -1.658 -20.203 -0.781 1 98.75 83 LYS A O 1
ATOM 667 N N . SER A 1 84 ? -0.115 -20.391 0.915 1 98.75 84 SER A N 1
ATOM 668 C CA . SER A 1 84 ? 0.292 -18.984 0.822 1 98.75 84 SER A CA 1
ATOM 669 C C . SER A 1 84 ? 1.744 -18.797 1.251 1 98.75 84 SER A C 1
ATOM 671 O O . SER A 1 84 ? 2.371 -19.734 1.753 1 98.75 84 SER A O 1
ATOM 673 N N . PHE A 1 85 ? 2.25 -17.625 1.016 1 98.69 85 PHE A N 1
ATOM 674 C CA . PHE A 1 85 ? 3.574 -17.25 1.492 1 98.69 85 PHE A CA 1
ATOM 675 C C . PHE A 1 85 ? 3.678 -15.734 1.657 1 98.69 85 PHE A C 1
ATOM 677 O O . PHE A 1 85 ? 2.834 -14.992 1.152 1 98.69 85 PHE A O 1
ATOM 684 N N . GLN A 1 86 ? 4.684 -15.32 2.4 1 98.81 86 GLN A N 1
ATOM 685 C CA . GLN A 1 86 ? 4.91 -13.914 2.697 1 98.81 86 GLN A CA 1
ATOM 686 C C . GLN A 1 86 ? 6.227 -13.43 2.098 1 98.81 86 GLN A C 1
ATOM 688 O O . GLN A 1 86 ? 7.254 -14.102 2.223 1 98.81 86 GLN A O 1
ATOM 693 N N . LEU A 1 87 ? 6.125 -12.336 1.479 1 98.75 87 LEU A N 1
ATOM 694 C CA . LEU A 1 87 ? 7.312 -11.688 0.933 1 98.75 87 LEU A CA 1
ATOM 695 C C . LEU A 1 87 ? 7.68 -10.453 1.745 1 98.75 87 LEU A C 1
ATOM 697 O O . LEU A 1 87 ? 6.797 -9.758 2.26 1 98.75 87 LEU A O 1
ATOM 701 N N . VAL A 1 88 ? 8.945 -10.172 1.829 1 98.75 88 VAL A N 1
ATOM 702 C CA . VAL A 1 88 ? 9.484 -8.938 2.379 1 98.75 88 VAL A CA 1
ATOM 703 C C . VAL A 1 88 ? 10.367 -8.25 1.341 1 98.75 88 VAL A C 1
ATOM 705 O O . VAL A 1 88 ? 11.094 -8.914 0.601 1 98.75 88 VAL A O 1
ATOM 708 N N . HIS A 1 89 ? 10.25 -6.992 1.292 1 98.81 89 HIS A N 1
ATOM 709 C CA . HIS A 1 89 ? 10.992 -6.172 0.343 1 98.81 89 HIS A CA 1
ATOM 710 C C . HIS A 1 89 ? 11.789 -5.086 1.059 1 98.81 89 HIS A C 1
ATOM 712 O O . HIS A 1 89 ? 11.273 -4.441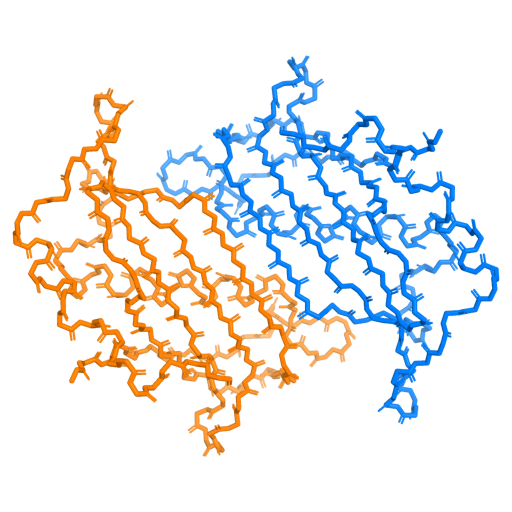 1.98 1 98.81 89 HIS A O 1
ATOM 718 N N . ARG A 1 90 ? 12.945 -4.914 0.696 1 98.81 90 ARG A N 1
ATOM 719 C CA . ARG A 1 90 ? 13.734 -3.738 1.038 1 98.81 90 ARG A CA 1
ATOM 720 C C . ARG A 1 90 ? 14 -2.879 -0.194 1 98.81 90 ARG A C 1
ATOM 722 O O . ARG A 1 90 ? 14.531 -3.363 -1.195 1 98.81 90 ARG A O 1
ATOM 729 N N . ILE A 1 91 ? 13.562 -1.691 -0.186 1 98.94 91 ILE A N 1
ATOM 730 C CA . ILE A 1 91 ? 13.867 -0.732 -1.242 1 98.94 91 ILE A CA 1
ATOM 731 C C . ILE A 1 91 ? 15.031 0.158 -0.814 1 98.94 91 ILE A C 1
ATOM 733 O O . ILE A 1 91 ? 14.945 0.864 0.194 1 98.94 91 ILE A O 1
ATOM 737 N N . LEU A 1 92 ? 16.031 0.149 -1.598 1 98.94 92 LEU A N 1
ATOM 738 C CA . LEU A 1 92 ? 17.25 0.887 -1.291 1 98.94 92 LEU A CA 1
ATOM 739 C C . LEU A 1 92 ? 17.594 1.857 -2.416 1 98.94 92 LEU A C 1
ATOM 741 O O . LEU A 1 92 ? 17.266 1.608 -3.578 1 98.94 92 LEU A O 1
ATOM 745 N N . ASP A 1 93 ? 18.219 2.939 -2.039 1 98.81 93 ASP A N 1
ATOM 746 C CA . ASP A 1 93 ? 18.922 3.719 -3.057 1 98.81 93 ASP A CA 1
ATOM 747 C C . ASP A 1 93 ? 20.062 2.914 -3.68 1 98.81 93 ASP A C 1
ATOM 749 O O . ASP A 1 93 ? 20.969 2.459 -2.977 1 98.81 93 ASP A O 1
ATOM 753 N N . ALA A 1 94 ? 20.062 2.777 -4.949 1 98.69 94 ALA A N 1
ATOM 754 C CA . ALA A 1 94 ? 21 1.884 -5.613 1 98.69 94 ALA A CA 1
ATOM 755 C C . ALA A 1 94 ? 22.438 2.402 -5.48 1 98.69 94 ALA A C 1
ATOM 757 O O . ALA A 1 94 ? 23.391 1.618 -5.43 1 98.69 94 ALA A O 1
ATOM 758 N N . LYS A 1 95 ? 22.562 3.664 -5.453 1 98.19 95 LYS A N 1
ATOM 759 C CA . LYS A 1 95 ? 23.891 4.266 -5.422 1 98.19 95 LYS A CA 1
ATOM 760 C C . LYS A 1 95 ? 24.453 4.293 -4.004 1 98.19 95 LYS A C 1
ATOM 762 O O . LYS A 1 95 ? 25.594 3.893 -3.771 1 98.19 95 LYS A O 1
ATOM 767 N N . THR A 1 96 ? 23.656 4.715 -3.016 1 98.25 96 THR A N 1
ATOM 768 C CA . THR A 1 96 ? 24.172 4.98 -1.676 1 98.25 96 THR A CA 1
ATOM 769 C C . THR A 1 96 ? 23.906 3.791 -0.754 1 98.25 96 THR A C 1
ATOM 771 O O . THR A 1 96 ? 24.531 3.678 0.308 1 98.25 96 THR A O 1
ATOM 774 N N . GLY A 1 97 ? 22.969 2.957 -1.074 1 98.44 97 GLY A N 1
ATOM 775 C CA . GLY A 1 97 ? 22.578 1.852 -0.209 1 98.44 97 GLY A CA 1
ATOM 776 C C . GLY A 1 97 ? 21.656 2.266 0.916 1 98.44 97 GLY A C 1
ATOM 777 O O . GLY A 1 97 ? 21.281 1.442 1.753 1 98.44 97 GLY A O 1
ATOM 778 N N . THR A 1 98 ? 21.219 3.496 0.903 1 98.56 98 THR A N 1
ATOM 779 C CA . THR A 1 98 ? 20.312 4.004 1.935 1 98.56 98 THR A CA 1
ATOM 780 C C . THR A 1 98 ? 18.953 3.316 1.85 1 98.56 98 THR A C 1
ATOM 782 O O . THR A 1 98 ? 18.406 3.158 0.76 1 98.56 98 THR A O 1
ATOM 785 N N . LEU A 1 99 ? 18.422 2.854 3.027 1 98.88 99 LEU A N 1
ATOM 786 C CA . LEU A 1 99 ? 17.094 2.252 3.072 1 98.88 99 LEU A CA 1
ATOM 787 C C . LEU A 1 99 ? 16.016 3.299 2.822 1 98.88 99 LEU A C 1
ATOM 789 O O . LEU A 1 99 ? 15.945 4.305 3.529 1 98.88 99 LEU A O 1
ATOM 793 N N . ILE A 1 100 ? 15.211 3.039 1.846 1 98.88 100 ILE A N 1
ATOM 794 C CA . ILE A 1 100 ? 14.172 3.977 1.442 1 98.88 100 ILE A CA 1
ATOM 795 C C . ILE A 1 100 ? 12.82 3.52 1.996 1 98.88 100 ILE A C 1
ATOM 797 O O . ILE A 1 100 ? 12.031 4.336 2.473 1 98.88 100 ILE A O 1
ATOM 801 N N . ALA A 1 101 ? 12.555 2.217 1.931 1 98.94 101 ALA A N 1
ATOM 802 C CA . ALA A 1 101 ? 11.273 1.695 2.393 1 98.94 101 ALA A CA 1
ATOM 803 C C . ALA A 1 101 ? 11.352 0.192 2.645 1 98.94 101 ALA A C 1
ATOM 805 O O . ALA A 1 101 ? 12.25 -0.482 2.141 1 98.94 101 ALA A O 1
ATOM 806 N N . LEU A 1 102 ? 10.406 -0.313 3.451 1 98.94 102 LEU A N 1
ATOM 807 C CA . LEU A 1 102 ? 10.219 -1.733 3.727 1 98.94 102 LEU A CA 1
ATOM 808 C C . LEU A 1 102 ? 8.812 -2.182 3.336 1 98.94 102 LEU A C 1
ATOM 810 O O . LEU A 1 102 ? 7.824 -1.574 3.75 1 98.94 102 LEU A O 1
ATOM 814 N N . GLY A 1 103 ? 8.766 -3.186 2.547 1 98.88 103 GLY A N 1
ATOM 815 C CA . GLY A 1 103 ? 7.477 -3.68 2.08 1 98.88 103 GLY A CA 1
ATOM 816 C C . GLY A 1 103 ? 7.203 -5.113 2.5 1 98.88 103 GLY A C 1
ATOM 817 O O . GLY A 1 103 ? 8.133 -5.898 2.693 1 98.88 103 G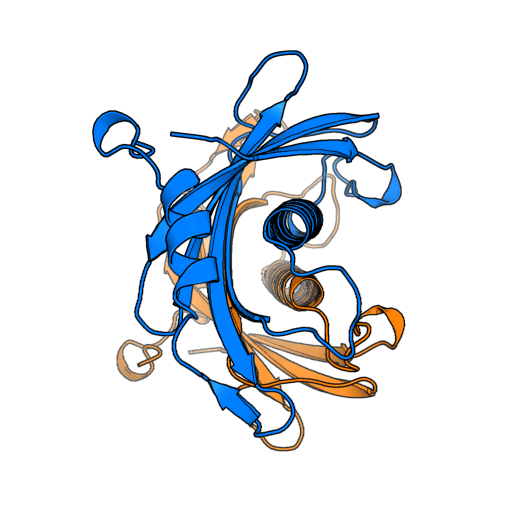LY A O 1
ATOM 818 N N . GLU A 1 104 ? 5.922 -5.43 2.613 1 98.88 104 GLU A N 1
ATOM 819 C CA . GLU A 1 104 ? 5.449 -6.789 2.855 1 98.88 104 GLU A CA 1
ATOM 820 C C . GLU A 1 104 ? 4.258 -7.129 1.962 1 98.88 104 GLU A C 1
ATOM 822 O O . GLU A 1 104 ? 3.451 -6.254 1.639 1 98.88 104 GLU A O 1
ATOM 827 N N . ALA A 1 105 ? 4.188 -8.328 1.632 1 98.88 105 ALA A N 1
ATOM 828 C CA . ALA A 1 105 ? 3.066 -8.805 0.828 1 98.88 105 ALA A CA 1
ATOM 829 C C . ALA A 1 105 ? 2.699 -10.242 1.2 1 98.88 105 ALA A C 1
ATOM 831 O O . ALA A 1 105 ? 3.578 -11.094 1.351 1 98.88 105 ALA A O 1
ATOM 832 N N . ALA A 1 106 ? 1.45 -10.484 1.361 1 98.94 106 ALA A N 1
ATOM 833 C CA . ALA A 1 106 ? 0.935 -11.844 1.524 1 98.94 106 ALA A CA 1
ATOM 834 C C . ALA A 1 106 ? 0.333 -12.359 0.221 1 98.94 106 ALA A C 1
ATOM 836 O O . ALA A 1 106 ? -0.584 -11.75 -0.333 1 98.94 106 ALA A O 1
ATOM 837 N N . VAL A 1 107 ? 0.832 -13.438 -0.212 1 98.75 107 VAL A N 1
ATOM 838 C CA . VAL A 1 107 ? 0.453 -13.984 -1.512 1 98.75 107 VAL A CA 1
ATOM 839 C C . VAL A 1 107 ? -0.233 -15.336 -1.325 1 98.75 107 VAL A C 1
ATOM 841 O O . VAL A 1 107 ? 0.239 -16.172 -0.558 1 98.75 107 VAL A O 1
ATOM 844 N N . VAL A 1 108 ? -1.283 -15.523 -2.049 1 98.69 108 VAL A N 1
ATOM 845 C CA . VAL A 1 108 ? -2.037 -16.766 -1.998 1 98.69 108 VAL A CA 1
ATOM 846 C C . VAL A 1 108 ? -1.985 -17.453 -3.357 1 98.69 108 VAL A C 1
ATOM 848 O O . VAL A 1 108 ? -2.158 -16.812 -4.395 1 98.69 108 VAL A O 1
ATOM 851 N N . TYR A 1 109 ? -1.65 -18.734 -3.271 1 98.44 109 TYR A N 1
ATOM 852 C CA . TYR A 1 109 ? -1.723 -19.562 -4.48 1 98.44 109 TYR A CA 1
ATOM 853 C C . TYR A 1 109 ? -3.168 -19.891 -4.82 1 98.44 109 TYR A C 1
ATOM 855 O O . TYR A 1 109 ? -3.889 -20.469 -3.998 1 98.44 109 TYR A O 1
ATOM 863 N N . PHE A 1 110 ? -3.59 -19.547 -6.07 1 97.19 110 PHE A N 1
ATOM 864 C CA . PHE A 1 110 ? -5.016 -19.5 -6.367 1 97.19 110 PHE A CA 1
ATOM 865 C C . PHE A 1 110 ? -5.301 -20.047 -7.758 1 97.19 110 PHE A C 1
ATOM 867 O O . PHE A 1 110 ? -4.555 -19.781 -8.703 1 97.19 110 PHE A O 1
ATOM 874 N N . ASN A 1 111 ? -6.359 -20.859 -7.836 1 95.69 111 ASN A N 1
ATOM 875 C CA . ASN A 1 111 ? -6.871 -21.359 -9.109 1 95.69 111 ASN A CA 1
ATOM 876 C C . ASN A 1 111 ? -8.047 -20.516 -9.602 1 95.69 111 ASN A C 1
ATOM 878 O O . ASN A 1 111 ? -9.148 -20.609 -9.062 1 95.69 111 ASN A O 1
ATOM 882 N N . PHE A 1 112 ? -7.848 -19.797 -10.617 1 92.31 112 PHE A N 1
ATOM 883 C CA . PHE A 1 112 ? -8.859 -18.859 -11.109 1 92.31 112 PHE A CA 1
ATOM 884 C C . PHE A 1 112 ? -9.961 -19.609 -11.844 1 92.31 112 PHE A C 1
ATOM 886 O O . PHE A 1 112 ? -11.062 -19.078 -12.016 1 92.31 112 PHE A O 1
ATOM 893 N N . GLU A 1 113 ? -9.727 -20.766 -12.328 1 92.25 113 GLU A N 1
ATOM 894 C CA . GLU A 1 113 ? -10.75 -21.578 -12.969 1 92.25 113 GLU A CA 1
ATOM 895 C C . GLU A 1 113 ? -11.75 -22.109 -11.945 1 92.25 113 GLU A C 1
ATOM 897 O O . GLU A 1 113 ? -12.961 -22 -12.133 1 92.25 113 GLU A O 1
ATOM 902 N N . THR A 1 114 ? -11.211 -22.641 -10.867 1 94.88 114 THR A N 1
ATOM 903 C CA . THR A 1 114 ? -12.07 -23.219 -9.828 1 94.88 114 THR A CA 1
ATOM 904 C C . THR A 1 114 ? -12.43 -22.172 -8.781 1 94.88 114 THR A C 1
ATOM 906 O O . THR A 1 114 ? -13.297 -22.391 -7.941 1 94.88 114 THR A O 1
ATOM 909 N N . GLN A 1 115 ? -11.75 -21.078 -8.836 1 93.44 115 GLN A N 1
ATOM 910 C CA . GLN A 1 115 ? -11.977 -19.953 -7.93 1 93.44 115 GLN A CA 1
ATOM 911 C C . GLN A 1 115 ? -11.758 -20.375 -6.477 1 93.44 115 GLN A C 1
ATOM 913 O O . GLN A 1 115 ? -12.586 -20.094 -5.609 1 93.44 115 GLN A O 1
ATOM 918 N N . GLN A 1 116 ? -10.641 -21.062 -6.246 1 96.75 116 GLN A N 1
ATOM 919 C CA . GLN A 1 116 ? -10.273 -21.516 -4.91 1 96.75 116 GLN A CA 1
ATOM 920 C C . GLN A 1 116 ? -8.766 -21.453 -4.703 1 96.75 116 GLN A C 1
ATOM 922 O O . GLN A 1 116 ? -7.996 -21.594 -5.656 1 96.75 116 GLN A O 1
ATOM 927 N N . SER A 1 117 ? -8.422 -21.312 -3.424 1 98 117 SER A N 1
ATOM 928 C CA . SER A 1 117 ? -7.008 -21.438 -3.088 1 98 117 SER A CA 1
ATOM 929 C C . SER A 1 117 ? -6.559 -22.891 -3.145 1 98 117 SER A C 1
ATOM 931 O O . SER A 1 117 ? -7.348 -23.797 -2.885 1 98 117 SER A O 1
ATOM 933 N N . GLU A 1 118 ? -5.359 -23.109 -3.477 1 98.19 118 GLU A N 1
ATOM 934 C CA . GLU A 1 118 ? -4.793 -24.453 -3.568 1 98.19 118 GLU A CA 1
ATOM 935 C C . GLU A 1 118 ? -3.477 -24.562 -2.803 1 98.19 118 GLU A C 1
ATOM 937 O O . GLU A 1 118 ? -2.842 -23.531 -2.514 1 98.19 118 GLU A O 1
ATOM 942 N N . TYR A 1 119 ? -3.092 -25.781 -2.516 1 98.38 119 TYR A N 1
ATOM 943 C CA . TYR A 1 119 ? -1.791 -26 -1.896 1 98.38 119 TYR A CA 1
ATOM 944 C C . TYR A 1 119 ? -0.662 -25.609 -2.838 1 98.38 119 TYR A C 1
ATOM 946 O O . TYR A 1 119 ? -0.747 -25.828 -4.047 1 98.38 119 TYR A O 1
ATOM 954 N N . LEU A 1 120 ? 0.38 -25.094 -2.24 1 98.5 120 LEU A N 1
ATOM 955 C CA . LEU A 1 120 ? 1.563 -24.797 -3.039 1 98.5 120 LEU A CA 1
ATOM 956 C C . LEU A 1 120 ? 2.141 -26.062 -3.65 1 98.5 120 LEU A C 1
ATOM 958 O O . LEU A 1 120 ? 2.404 -27.031 -2.939 1 98.5 120 LEU A O 1
ATOM 962 N N . PRO A 1 121 ? 2.33 -26.047 -4.992 1 97.75 121 PRO A N 1
ATOM 963 C CA . PRO A 1 121 ? 3.033 -27.188 -5.582 1 97.75 121 PRO A CA 1
ATOM 964 C C . PRO A 1 121 ? 4.426 -27.391 -4.992 1 97.75 121 PRO A C 1
ATOM 966 O O . PRO A 1 121 ? 5.098 -26.422 -4.633 1 97.75 121 PRO A O 1
ATOM 969 N N . ASP A 1 122 ? 4.879 -28.625 -4.949 1 97.81 122 ASP A N 1
ATOM 970 C CA . ASP A 1 122 ? 6.16 -28.953 -4.336 1 97.81 122 ASP A CA 1
ATOM 971 C C . ASP A 1 122 ? 7.301 -28.188 -5.012 1 97.81 122 ASP A C 1
ATOM 973 O O . ASP A 1 122 ? 8.219 -27.719 -4.336 1 97.81 122 ASP A O 1
ATOM 977 N N . ASP A 1 123 ? 7.25 -28.188 -6.289 1 97.31 123 ASP A N 1
ATOM 978 C CA . ASP A 1 123 ? 8.312 -27.5 -7.02 1 97.31 123 ASP A CA 1
ATOM 979 C C . ASP A 1 123 ? 8.367 -26.016 -6.652 1 97.31 123 ASP A C 1
ATOM 981 O O . ASP A 1 123 ? 9.445 -25.453 -6.461 1 97.31 123 ASP A O 1
ATOM 985 N N . LEU A 1 124 ? 7.207 -25.344 -6.598 1 97.38 124 LEU A N 1
ATOM 986 C CA . LEU A 1 124 ? 7.156 -23.953 -6.195 1 97.38 124 LEU A CA 1
ATOM 987 C C . LEU A 1 124 ? 7.676 -23.766 -4.773 1 97.38 124 LEU A C 1
ATOM 989 O O . LEU A 1 124 ? 8.461 -22.859 -4.504 1 97.38 124 LEU A O 1
ATOM 993 N N . ARG A 1 125 ? 7.246 -24.578 -3.832 1 97.75 125 ARG A N 1
ATOM 994 C CA . ARG A 1 125 ? 7.707 -24.516 -2.447 1 97.75 125 ARG A CA 1
ATOM 995 C C . ARG A 1 125 ? 9.227 -24.594 -2.373 1 97.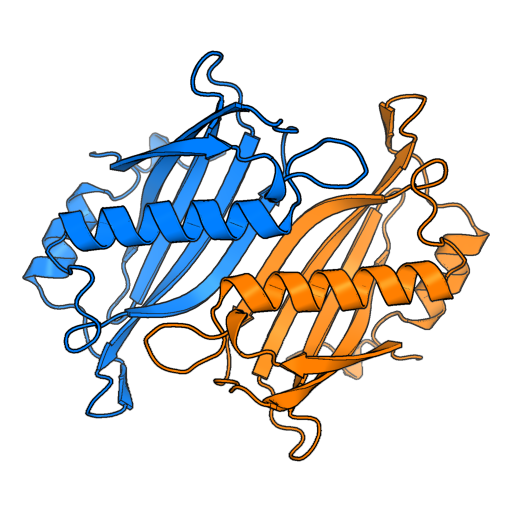75 125 ARG A C 1
ATOM 997 O O . ARG A 1 125 ? 9.852 -23.812 -1.647 1 97.75 125 ARG A O 1
ATOM 1004 N N . GLU A 1 126 ? 9.797 -25.516 -3.098 1 97.06 126 GLU A N 1
ATOM 1005 C CA . GLU A 1 126 ? 11.25 -25.688 -3.111 1 97.06 126 GLU A CA 1
ATOM 1006 C C . GLU A 1 126 ? 11.945 -24.438 -3.633 1 97.06 126 GLU A C 1
ATOM 1008 O O . GLU A 1 126 ? 12.961 -24.016 -3.078 1 97.06 126 GLU A O 1
ATOM 1013 N N . ARG A 1 127 ? 11.445 -23.938 -4.738 1 97.25 127 ARG A N 1
ATOM 1014 C CA . ARG A 1 127 ? 12.055 -22.734 -5.305 1 97.25 127 ARG A CA 1
ATOM 1015 C C . ARG A 1 127 ? 11.938 -21.562 -4.355 1 97.25 127 ARG A C 1
ATOM 1017 O O . ARG A 1 127 ? 12.852 -20.734 -4.246 1 97.25 127 ARG A O 1
ATOM 1024 N N . LEU A 1 128 ? 10.758 -21.406 -3.668 1 97.94 128 LEU A N 1
ATOM 1025 C CA . LEU A 1 128 ? 10.562 -20.359 -2.682 1 97.94 128 LEU A CA 1
ATOM 1026 C C . LEU A 1 128 ? 11.578 -20.484 -1.546 1 97.94 128 LEU A C 1
ATOM 1028 O O . LEU A 1 128 ? 12.055 -19.469 -1.018 1 97.94 128 LEU A O 1
ATOM 1032 N N . GLN A 1 129 ? 11.898 -21.688 -1.125 1 96.88 129 GLN A N 1
ATOM 1033 C CA . GLN A 1 129 ? 12.828 -21.938 -0.029 1 96.88 129 GLN A CA 1
ATOM 1034 C C . GLN A 1 129 ? 14.188 -21.312 -0.298 1 96.88 129 GLN A C 1
ATOM 1036 O O . GLN A 1 129 ? 14.875 -20.875 0.632 1 96.88 129 GLN A O 1
ATOM 1041 N N . CYS A 1 130 ? 14.523 -21.203 -1.576 1 96.62 130 CYS A N 1
ATOM 1042 C CA . CYS A 1 130 ? 15.812 -20.625 -1.964 1 96.62 130 CYS A CA 1
ATOM 1043 C C . CYS A 1 130 ? 15.891 -19.156 -1.597 1 96.62 130 CYS A C 1
ATOM 1045 O O . CYS A 1 130 ? 16.984 -18.594 -1.481 1 96.62 130 CYS A O 1
ATOM 1047 N N . TYR A 1 131 ? 14.75 -18.516 -1.376 1 97.62 131 TYR A N 1
ATOM 1048 C CA . TYR A 1 131 ? 14.719 -17.078 -1.134 1 97.62 131 TYR A CA 1
ATOM 1049 C C . TYR A 1 131 ? 14.328 -16.781 0.309 1 97.62 131 TYR A C 1
ATOM 1051 O O . TYR A 1 131 ? 14.086 -15.625 0.664 1 97.62 131 TYR A O 1
ATOM 1059 N N . VAL A 1 132 ? 14.188 -17.828 1.209 1 96.5 132 VAL A N 1
ATOM 1060 C CA . VAL A 1 132 ? 13.766 -17.625 2.594 1 96.5 132 VAL A CA 1
ATOM 1061 C C . VAL A 1 132 ? 14.867 -16.891 3.363 1 96.5 132 V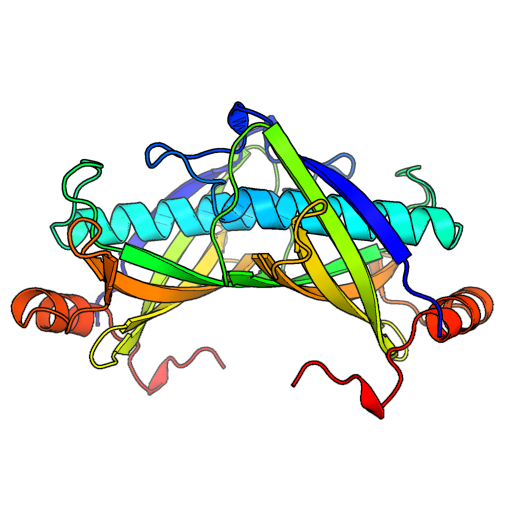AL A C 1
ATOM 1063 O O . VAL A 1 132 ? 16.047 -17.234 3.248 1 96.5 132 VAL A O 1
ATOM 1066 N N . LEU A 1 133 ? 14.391 -15.867 4.039 1 90.69 133 LEU A N 1
ATOM 1067 C CA . LEU A 1 133 ? 15.312 -15.078 4.852 1 90.69 133 LEU A CA 1
ATOM 1068 C C . LEU A 1 133 ? 15.984 -15.945 5.914 1 90.69 133 LEU A C 1
ATOM 1070 O O . LEU A 1 133 ? 15.336 -16.812 6.508 1 90.69 133 LEU A O 1
ATOM 1074 N N . SER A 1 134 ? 17.297 -15.891 6.047 1 76 134 SER A N 1
ATOM 1075 C CA . SER A 1 134 ? 18 -16.609 7.105 1 76 134 SER A CA 1
ATOM 1076 C C . SER A 1 134 ? 17.734 -15.969 8.469 1 76 134 SER A C 1
ATOM 1078 O O . SER A 1 134 ? 17.453 -14.773 8.555 1 76 134 SER A O 1
ATOM 1080 N N . ASP A 1 135 ? 17.266 -16.688 9.523 1 60.41 135 ASP A N 1
ATOM 1081 C CA . ASP A 1 135 ? 17.016 -16.281 10.898 1 60.41 135 ASP A CA 1
ATOM 1082 C C . ASP A 1 135 ? 17.891 -15.094 11.297 1 60.41 135 ASP A C 1
ATOM 1084 O O . ASP A 1 135 ? 17.453 -14.227 12.062 1 60.41 135 ASP A O 1
ATOM 1088 N N . SER A 1 136 ? 19.141 -15.055 10.977 1 51.94 136 SER A N 1
ATOM 1089 C CA . SER A 1 136 ? 20.062 -14.031 11.453 1 51.94 136 SER A CA 1
ATOM 1090 C C . SER A 1 136 ? 19.734 -12.672 10.852 1 51.94 136 SER A C 1
ATOM 1092 O O . SER A 1 136 ? 20.172 -11.641 11.367 1 51.94 136 SER A O 1
ATOM 1094 N N . GLU A 1 137 ? 19.203 -12.602 9.758 1 50.72 137 GLU A N 1
ATOM 1095 C CA . GLU A 1 137 ? 18.984 -11.352 9.031 1 50.72 137 GLU A CA 1
ATOM 1096 C C . GLU A 1 137 ? 17.578 -10.812 9.266 1 50.72 137 GLU A C 1
ATOM 1098 O O . GLU A 1 137 ? 17.141 -9.883 8.578 1 50.72 137 GLU A O 1
ATOM 1103 N N . GLN A 1 138 ? 16.875 -11.398 10.094 1 48.66 138 GLN A N 1
ATOM 1104 C CA . GLN A 1 138 ? 15.531 -10.898 10.328 1 48.66 138 GLN A CA 1
ATOM 1105 C C . GLN A 1 138 ? 15.531 -9.391 10.562 1 48.66 138 GLN A C 1
ATOM 1107 O O . GLN A 1 138 ? 16.422 -8.859 11.234 1 48.66 138 GLN A O 1
ATOM 1112 N N . VAL A 1 139 ? 14.977 -8.688 9.633 1 44.25 139 VAL A N 1
ATOM 1113 C CA . VAL A 1 139 ? 14.859 -7.234 9.578 1 44.25 139 VAL A CA 1
ATOM 1114 C C . VAL A 1 139 ? 14.586 -6.68 10.977 1 44.25 139 VAL A C 1
ATOM 1116 O O . VAL A 1 139 ? 13.57 -7 11.586 1 44.25 139 VAL A O 1
ATOM 1119 N N . LYS A 1 140 ? 15.586 -6.566 11.773 1 33.97 140 LYS A N 1
ATOM 1120 C CA . LYS A 1 140 ? 15.477 -5.848 13.039 1 33.97 140 LYS A CA 1
ATOM 1121 C C . LYS A 1 140 ? 15.227 -4.359 12.812 1 33.97 140 LYS A C 1
ATOM 1123 O O . LYS A 1 140 ? 15.852 -3.75 11.945 1 33.97 140 LYS A O 1
ATOM 1128 N N . MET B 1 1 ? -19.953 8.75 17.188 1 78.12 1 MET B N 1
ATOM 1129 C CA . MET B 1 1 ? -18.641 8.945 16.578 1 78.12 1 MET B CA 1
ATOM 1130 C C . MET B 1 1 ? -18.75 9.039 15.062 1 78.12 1 MET B C 1
ATOM 1132 O O . MET B 1 1 ? -19.516 8.289 14.445 1 78.12 1 MET B O 1
ATOM 1136 N N . ALA B 1 2 ? -18.203 10.141 14.531 1 93 2 ALA B N 1
ATOM 1137 C CA . ALA B 1 2 ? -18.391 10.445 13.117 1 93 2 ALA B CA 1
ATOM 1138 C C . ALA B 1 2 ? -17.484 9.586 12.242 1 93 2 ALA B C 1
ATOM 1140 O O . ALA B 1 2 ? -16.453 9.086 12.703 1 93 2 ALA B O 1
ATOM 1141 N N . THR B 1 3 ? -18.016 9.172 11.141 1 97.62 3 THR B N 1
ATOM 1142 C CA . THR B 1 3 ? -17.25 8.508 10.094 1 97.62 3 THR B CA 1
ATOM 1143 C C . THR B 1 3 ? -17.141 9.398 8.859 1 97.62 3 THR B C 1
ATOM 1145 O O . THR B 1 3 ? -18.141 9.938 8.383 1 97.62 3 THR B O 1
ATOM 1148 N N . HIS B 1 4 ? -15.898 9.625 8.438 1 98.44 4 HIS B N 1
ATOM 1149 C CA . HIS B 1 4 ? -15.727 10.359 7.188 1 98.44 4 HIS B CA 1
ATOM 1150 C C . HIS B 1 4 ? -15.938 9.453 5.977 1 98.44 4 HIS B C 1
ATOM 1152 O O . HIS B 1 4 ? -15.422 8.336 5.934 1 98.44 4 HIS B O 1
ATOM 1158 N N . VAL B 1 5 ? -16.672 9.969 4.988 1 98.75 5 VAL B N 1
ATOM 1159 C CA . VAL B 1 5 ? -17.016 9.125 3.844 1 98.75 5 VAL B CA 1
ATOM 1160 C C . VAL B 1 5 ? -16.516 9.781 2.555 1 98.75 5 VAL B C 1
ATOM 1162 O O . VAL B 1 5 ? -16.719 10.984 2.352 1 98.75 5 VAL B O 1
ATOM 1165 N N . THR B 1 6 ? -15.891 9.078 1.75 1 98.75 6 THR B N 1
ATOM 1166 C CA . THR B 1 6 ? -15.469 9.453 0.405 1 98.75 6 THR B CA 1
ATOM 1167 C C . THR B 1 6 ? -15.938 8.422 -0.618 1 98.75 6 THR B C 1
ATOM 1169 O O . THR B 1 6 ? -15.82 7.215 -0.394 1 98.75 6 THR B O 1
ATOM 1172 N N . ASN B 1 7 ? -16.453 8.914 -1.729 1 98.81 7 ASN B N 1
ATOM 1173 C CA . ASN B 1 7 ? -16.844 8.016 -2.811 1 98.81 7 ASN B CA 1
ATOM 1174 C C . ASN B 1 7 ? -15.891 8.133 -4.004 1 98.81 7 ASN B C 1
ATOM 1176 O O . ASN B 1 7 ? -15.484 9.234 -4.367 1 98.81 7 ASN B O 1
ATOM 1180 N N . VAL B 1 8 ? -15.609 6.996 -4.543 1 98.69 8 VAL B N 1
ATOM 1181 C CA . VAL B 1 8 ? -14.789 6.965 -5.754 1 98.69 8 VAL B CA 1
ATOM 1182 C C . VAL B 1 8 ? -15.438 6.043 -6.785 1 98.69 8 VAL B C 1
ATOM 1184 O O . VAL B 1 8 ? -15.984 4.992 -6.438 1 98.69 8 VAL B O 1
ATOM 1187 N N . THR B 1 9 ? -15.406 6.449 -8.023 1 98.75 9 THR B N 1
ATOM 1188 C CA . THR B 1 9 ? -15.797 5.578 -9.125 1 98.75 9 THR B CA 1
ATOM 1189 C C . THR B 1 9 ? -14.562 5.008 -9.82 1 98.75 9 THR B C 1
ATOM 1191 O O . THR B 1 9 ? -13.695 5.762 -10.273 1 98.75 9 THR B O 1
ATOM 1194 N N . VAL B 1 10 ? -14.539 3.711 -9.922 1 98.75 10 VAL B N 1
ATOM 1195 C CA . VAL B 1 10 ? -13.375 3.025 -10.469 1 98.75 10 VAL B CA 1
ATOM 1196 C C . VAL B 1 10 ? -13.211 3.393 -11.945 1 98.75 10 VAL B C 1
ATOM 1198 O O . VAL B 1 10 ? -14.148 3.252 -12.734 1 98.75 10 VAL B O 1
ATOM 1201 N N . ARG B 1 11 ? -12.07 3.828 -12.336 1 98.44 11 ARG B N 1
ATOM 1202 C CA . ARG B 1 11 ? -11.734 4.156 -13.719 1 98.44 11 ARG B CA 1
ATOM 1203 C C . ARG B 1 11 ? -11.172 2.939 -14.445 1 98.44 11 ARG B C 1
ATOM 1205 O O . ARG B 1 11 ? -10.664 2.01 -13.812 1 98.44 11 ARG B O 1
ATOM 1212 N N . PHE B 1 12 ? -11.164 3.014 -15.734 1 97.88 12 PHE B N 1
ATOM 1213 C CA . PHE B 1 12 ? -10.695 1.909 -16.562 1 97.88 12 PHE B CA 1
ATOM 1214 C C . PHE B 1 12 ? -9.211 1.662 -16.344 1 97.88 12 PHE B C 1
ATOM 1216 O O . PHE B 1 12 ? -8.773 0.513 -16.25 1 97.88 12 PHE B O 1
ATOM 1223 N N . SER B 1 13 ? -8.383 2.666 -16.203 1 97.31 13 SER B N 1
ATOM 1224 C CA . SER B 1 13 ? -6.934 2.572 -16.078 1 97.31 13 SER B CA 1
ATOM 1225 C C . SER B 1 13 ? -6.527 2.008 -14.727 1 97.31 13 SER B C 1
ATOM 1227 O O . SER B 1 13 ? -5.348 1.726 -14.492 1 97.31 13 SER B O 1
ATOM 1229 N N . GLU B 1 14 ? -7.484 1.85 -13.812 1 98.31 14 GLU B N 1
ATOM 1230 C CA . GLU B 1 14 ? -7.184 1.38 -12.461 1 98.31 14 GLU B CA 1
ATOM 1231 C C . GLU B 1 14 ? -7.383 -0.129 -12.344 1 98.31 14 GLU B C 1
ATOM 1233 O O . GLU B 1 14 ? -7.18 -0.707 -11.273 1 98.31 14 GLU B O 1
ATOM 1238 N N . THR B 1 15 ? -7.824 -0.769 -13.438 1 97.62 15 THR B N 1
ATOM 1239 C CA . THR B 1 15 ? -8.023 -2.213 -13.477 1 97.62 15 THR B CA 1
ATOM 1240 C C . THR B 1 15 ? -6.797 -2.912 -14.055 1 97.62 15 THR B C 1
ATOM 1242 O O . THR B 1 15 ? -5.895 -2.258 -14.586 1 97.62 15 THR B O 1
ATOM 1245 N N . ASP B 1 16 ? -6.703 -4.242 -13.812 1 94.94 16 ASP B N 1
ATOM 1246 C CA . ASP B 1 16 ? -5.559 -5 -14.305 1 94.94 16 ASP B CA 1
ATOM 1247 C C . ASP B 1 16 ? -5.973 -5.965 -15.414 1 94.94 16 ASP B C 1
ATOM 1249 O O . ASP B 1 16 ? -7.121 -5.941 -15.867 1 94.94 16 ASP B O 1
ATOM 1253 N N . ALA B 1 17 ? -4.992 -6.727 -15.922 1 90.88 17 ALA B N 1
ATOM 1254 C CA . ALA B 1 17 ? -5.199 -7.598 -17.078 1 90.88 17 ALA B CA 1
ATOM 1255 C C . ALA B 1 17 ? -6.207 -8.703 -16.766 1 90.88 17 ALA B C 1
ATOM 1257 O O . ALA B 1 17 ? -6.727 -9.352 -17.672 1 90.88 17 ALA B O 1
ATOM 1258 N N . LEU B 1 18 ? -6.48 -8.922 -15.461 1 89.88 18 LEU B N 1
ATOM 1259 C CA . LEU B 1 18 ? -7.449 -9.938 -15.062 1 89.88 18 LEU B CA 1
ATOM 1260 C C . LEU B 1 18 ? -8.852 -9.336 -14.953 1 89.88 18 LEU B C 1
ATOM 1262 O O . LEU B 1 18 ? -9.812 -10.055 -14.664 1 89.88 18 LEU B O 1
ATOM 1266 N N . GLY B 1 19 ? -8.945 -8.008 -15.156 1 93 19 GLY B N 1
ATOM 1267 C CA . GLY B 1 19 ? -10.242 -7.344 -15.203 1 93 19 GLY B CA 1
ATOM 1268 C C . GLY B 1 19 ? -10.703 -6.832 -13.852 1 93 19 GLY B C 1
ATOM 1269 O O . GLY B 1 19 ? -11.859 -6.43 -13.695 1 93 19 GLY B O 1
ATOM 1270 N N . HIS B 1 20 ? -9.883 -6.883 -12.883 1 96.5 20 HIS B N 1
ATOM 1271 C CA . HIS B 1 20 ? -10.18 -6.387 -11.547 1 96.5 20 HIS B CA 1
ATOM 1272 C C . HIS B 1 20 ? -9.398 -5.109 -11.242 1 96.5 20 HIS B C 1
ATOM 1274 O O . HIS B 1 20 ? -8.406 -4.812 -11.914 1 96.5 20 HIS B O 1
ATOM 1280 N N . VAL B 1 21 ? -9.914 -4.367 -10.289 1 98.5 21 VAL B N 1
ATOM 1281 C CA . VAL B 1 21 ? -9.078 -3.268 -9.805 1 98.5 21 VAL B CA 1
ATOM 1282 C C . VAL B 1 21 ? -7.719 -3.803 -9.367 1 98.5 21 VAL B C 1
ATOM 1284 O O . VAL B 1 21 ? -7.641 -4.781 -8.617 1 98.5 21 VAL B O 1
ATOM 1287 N N . ASN B 1 22 ? -6.699 -3.174 -9.859 1 98.25 22 ASN B N 1
ATOM 1288 C CA . ASN B 1 22 ? -5.344 -3.545 -9.453 1 98.25 22 ASN B CA 1
ATOM 1289 C C . ASN B 1 22 ? -5.094 -3.244 -7.98 1 98.25 22 ASN B C 1
ATOM 1291 O O . ASN B 1 22 ? -5.523 -2.209 -7.473 1 98.25 22 ASN B O 1
ATOM 1295 N N . ASN B 1 23 ? -4.34 -4.113 -7.34 1 98.38 23 ASN B N 1
ATOM 1296 C CA . ASN B 1 23 ? -4.074 -3.969 -5.91 1 98.38 23 ASN B CA 1
ATOM 1297 C C . ASN B 1 23 ? -3.469 -2.607 -5.586 1 98.38 23 ASN B C 1
ATOM 1299 O O . ASN B 1 23 ? -3.758 -2.027 -4.539 1 98.38 23 ASN B O 1
ATOM 1303 N N . THR B 1 24 ? -2.6 -2.074 -6.453 1 98.75 24 THR B N 1
ATOM 1304 C CA . THR B 1 24 ? -1.932 -0.808 -6.18 1 98.75 24 THR B CA 1
ATOM 1305 C C . THR B 1 24 ? -2.928 0.347 -6.211 1 98.75 24 THR B C 1
ATOM 1307 O O . THR B 1 24 ? -2.74 1.357 -5.531 1 98.75 24 THR B O 1
ATOM 1310 N N . SER B 1 25 ? -3.998 0.227 -6.965 1 98.88 25 SER B N 1
ATOM 1311 C CA . SER B 1 25 ? -4.996 1.285 -7.102 1 98.88 25 SER B CA 1
ATOM 1312 C C . SER B 1 25 ? -5.73 1.524 -5.785 1 98.88 25 SER B C 1
ATOM 1314 O O . SER B 1 25 ? -6.141 2.65 -5.496 1 98.88 25 SER B O 1
ATOM 1316 N N . TYR B 1 26 ? -5.867 0.522 -4.988 1 98.94 26 TYR B N 1
ATOM 1317 C CA . TYR B 1 26 ? -6.535 0.685 -3.703 1 98.94 26 TYR B CA 1
ATOM 1318 C C . TYR B 1 26 ? -5.809 1.702 -2.834 1 98.94 26 TYR B C 1
ATOM 1320 O O . TYR B 1 26 ? -6.434 2.43 -2.059 1 98.94 26 TYR B O 1
ATOM 1328 N N . PHE B 1 27 ? -4.52 1.748 -2.941 1 98.88 27 PHE B N 1
ATOM 1329 C CA . PHE B 1 27 ? -3.764 2.709 -2.148 1 98.88 27 PHE B CA 1
ATOM 1330 C C . PHE B 1 27 ? -3.994 4.129 -2.652 1 98.88 27 PHE B C 1
ATOM 1332 O O . PHE B 1 27 ? -3.891 5.09 -1.887 1 98.88 27 PHE B O 1
ATOM 1339 N N . VAL B 1 28 ? -4.301 4.281 -3.914 1 98.75 28 VAL B N 1
ATOM 1340 C CA . VAL B 1 28 ? -4.711 5.578 -4.449 1 98.75 28 VAL B CA 1
ATOM 1341 C C . VAL B 1 28 ? -6.043 5.996 -3.826 1 98.75 28 VAL B C 1
ATOM 1343 O O . VAL B 1 28 ? -6.223 7.156 -3.453 1 98.75 28 VAL B O 1
ATOM 1346 N N . TYR B 1 29 ? -6.938 5.035 -3.709 1 98.88 29 TYR B N 1
ATOM 1347 C CA . TYR B 1 29 ? -8.227 5.328 -3.09 1 98.88 29 TYR B CA 1
ATOM 1348 C C . TYR B 1 29 ? -8.047 5.715 -1.626 1 98.88 29 TYR B C 1
ATOM 1350 O O . TYR B 1 29 ? -8.695 6.648 -1.144 1 98.88 29 TYR B O 1
ATOM 1358 N N . LEU B 1 30 ? -7.203 4.988 -0.93 1 98.88 30 LEU B N 1
ATOM 1359 C CA . LEU B 1 30 ? -6.926 5.309 0.466 1 98.88 30 LEU B CA 1
ATOM 1360 C C . LEU B 1 30 ? -6.336 6.707 0.599 1 98.88 30 LEU B C 1
ATOM 1362 O O . LEU B 1 30 ? -6.688 7.449 1.519 1 98.88 30 LEU B O 1
ATOM 1366 N N . GLU B 1 31 ? -5.418 7.016 -0.281 1 98.38 31 GLU B N 1
ATOM 1367 C CA . GLU B 1 31 ? -4.844 8.359 -0.271 1 98.38 31 GLU B CA 1
ATOM 1368 C C . GLU B 1 31 ? -5.918 9.414 -0.5 1 98.38 31 GLU B C 1
ATOM 1370 O O . GLU B 1 31 ? -5.961 10.422 0.209 1 98.38 31 GLU B O 1
ATOM 1375 N N . GLU B 1 32 ? -6.758 9.18 -1.491 1 98.06 32 GLU B N 1
ATOM 1376 C CA . GLU B 1 32 ? -7.836 10.125 -1.766 1 98.06 32 GLU B CA 1
ATOM 1377 C C . GLU B 1 32 ? -8.711 10.344 -0.531 1 98.06 32 GLU B C 1
ATOM 1379 O O . GLU B 1 32 ? -9.016 11.484 -0.177 1 98.06 32 GLU B O 1
ATOM 1384 N N . ALA B 1 33 ? -9.055 9.266 0.144 1 98.62 33 ALA B N 1
ATOM 1385 C CA . ALA B 1 33 ? -9.883 9.352 1.346 1 98.62 33 ALA B CA 1
ATOM 1386 C C . ALA B 1 33 ? -9.172 10.141 2.443 1 98.62 33 ALA B C 1
ATOM 1388 O O . ALA B 1 33 ? -9.789 10.977 3.109 1 98.62 33 ALA B O 1
ATOM 1389 N N . ARG B 1 34 ? -7.902 9.859 2.658 1 97.38 34 ARG B N 1
ATOM 1390 C CA . ARG B 1 34 ? -7.121 10.555 3.676 1 97.38 34 ARG B CA 1
ATOM 1391 C C . ARG B 1 34 ? -7.035 12.047 3.377 1 97.38 34 ARG B C 1
ATOM 1393 O O . ARG B 1 34 ? -7.188 12.875 4.277 1 97.38 34 ARG B O 1
ATOM 1400 N N . ILE B 1 35 ? -6.809 12.391 2.107 1 96.44 35 ILE B N 1
ATOM 1401 C CA . ILE B 1 35 ? -6.684 13.789 1.697 1 96.44 35 ILE B CA 1
ATOM 1402 C C . ILE B 1 35 ? -8 14.516 1.942 1 96.44 35 ILE B C 1
ATOM 1404 O O . ILE B 1 35 ? -8.016 15.641 2.457 1 96.44 35 ILE B O 1
ATOM 1408 N N . ARG B 1 36 ? -9.117 13.891 1.624 1 97.69 36 ARG B N 1
ATOM 1409 C CA . ARG B 1 36 ? -10.422 14.492 1.866 1 97.69 36 ARG B CA 1
ATOM 1410 C C . ARG B 1 36 ? -10.672 14.688 3.359 1 97.69 36 ARG B C 1
ATOM 1412 O O . ARG B 1 36 ? -11.242 15.695 3.771 1 97.69 36 ARG B O 1
ATOM 1419 N N . LEU B 1 37 ? -10.297 13.742 4.145 1 97.94 37 LEU B N 1
ATOM 1420 C CA . LEU B 1 37 ? -10.406 13.906 5.59 1 97.94 37 LEU B CA 1
ATOM 1421 C C . LEU B 1 37 ? -9.578 15.094 6.066 1 97.94 37 LEU B C 1
ATOM 1423 O O . LEU B 1 37 ? -10.047 15.906 6.863 1 97.94 37 LEU B O 1
ATOM 1427 N N . PHE B 1 38 ? -8.312 15.188 5.609 1 97.19 38 PHE B N 1
ATOM 1428 C CA . PHE B 1 38 ? -7.449 16.281 6.016 1 97.19 38 PHE B CA 1
ATOM 1429 C C . PHE B 1 38 ? -8.078 17.625 5.656 1 97.19 38 PHE B C 1
ATOM 1431 O O . PHE B 1 38 ? -8.008 18.578 6.438 1 97.19 38 PHE B O 1
ATOM 1438 N N . GLU B 1 39 ? -8.672 17.672 4.449 1 96.12 39 GLU B N 1
ATOM 1439 C CA . GLU B 1 39 ? -9.391 18.891 4.055 1 96.12 39 GLU B CA 1
ATOM 1440 C C . GLU B 1 39 ? -10.5 19.219 5.047 1 96.12 39 GLU B C 1
ATOM 1442 O O . GLU B 1 39 ? -10.641 20.375 5.457 1 96.12 39 GLU B O 1
ATOM 1447 N N . GLN B 1 40 ? -11.234 18.234 5.398 1 95.44 40 GLN B N 1
ATOM 1448 C CA . GLN B 1 40 ? -12.32 18.406 6.355 1 95.44 40 GLN B CA 1
ATOM 1449 C C . GLN B 1 40 ? -11.797 18.875 7.707 1 95.44 40 GLN B C 1
ATOM 1451 O O . GLN B 1 40 ? -12.469 19.609 8.422 1 95.44 40 GLN B O 1
ATOM 1456 N N . LEU B 1 41 ? -10.633 18.5 8.039 1 95.56 41 LEU B N 1
ATOM 1457 C CA . LEU B 1 41 ? -10.008 18.859 9.305 1 95.56 41 LEU B CA 1
ATOM 1458 C C . LEU B 1 41 ? -9.398 20.25 9.234 1 95.56 41 LEU B C 1
ATOM 1460 O O . LEU B 1 41 ? -8.859 20.75 10.227 1 95.56 41 LEU B O 1
ATOM 1464 N N . GLY B 1 42 ? -9.359 20.828 8.055 1 93.06 42 GLY B N 1
ATOM 1465 C CA . GLY B 1 42 ? -8.891 22.203 7.922 1 93.06 42 GLY B CA 1
ATOM 1466 C C . GLY B 1 42 ? -7.523 22.297 7.273 1 93.06 42 GLY B C 1
ATOM 1467 O O . GLY B 1 42 ? -6.91 23.375 7.266 1 93.06 42 GLY B O 1
ATOM 1468 N N . TYR B 1 43 ? -7.055 21.109 6.879 1 90.88 43 TYR B N 1
ATOM 1469 C CA . TYR B 1 43 ? -5.75 21.078 6.227 1 90.88 43 TYR B CA 1
ATOM 1470 C C . TYR B 1 43 ? -5.898 20.859 4.727 1 90.88 43 TYR B C 1
ATOM 1472 O O . TYR B 1 43 ? -5.973 19.719 4.262 1 90.88 43 TYR B O 1
ATOM 1480 N N . GLY B 1 44 ? -6.102 21.906 4.004 1 79.19 44 GLY B N 1
ATOM 1481 C CA . GLY B 1 44 ? -6.363 21.875 2.572 1 79.19 44 GLY B CA 1
ATOM 1482 C C . GLY B 1 44 ? -5.227 21.266 1.776 1 79.19 44 GLY B C 1
ATOM 1483 O O . GLY B 1 44 ? -4.379 20.562 2.334 1 79.19 44 GLY B O 1
ATOM 1484 N N . THR B 1 45 ? -5.32 21.422 0.473 1 78.19 45 THR B N 1
ATOM 1485 C CA . THR B 1 45 ? -4.41 20.781 -0.465 1 78.19 45 THR B CA 1
ATOM 1486 C C . THR B 1 45 ? -3.281 21.734 -0.866 1 78.19 45 THR B C 1
ATOM 1488 O O . THR B 1 45 ? -2.525 21.438 -1.796 1 78.19 45 THR B O 1
ATOM 1491 N N . ASP B 1 46 ? -3.248 22.812 -0.103 1 85.69 46 ASP B N 1
ATOM 1492 C CA . ASP B 1 46 ? -2.115 23.703 -0.363 1 85.69 46 ASP B CA 1
ATOM 1493 C C . ASP B 1 46 ? -0.804 23.062 0.085 1 85.69 46 ASP B C 1
ATOM 1495 O O . ASP B 1 46 ? -0.582 22.859 1.28 1 85.69 46 ASP B O 1
ATOM 1499 N N . VAL B 1 47 ? 0.036 22.844 -0.841 1 83.44 47 VAL B N 1
ATOM 1500 C CA . VAL B 1 47 ? 1.274 22.109 -0.622 1 83.44 47 VAL B CA 1
ATOM 1501 C C . VAL B 1 47 ? 2.195 22.906 0.301 1 83.44 47 VAL B C 1
ATOM 1503 O O . VAL B 1 47 ? 2.959 22.312 1.076 1 83.44 47 VAL B O 1
ATOM 1506 N N . THR B 1 48 ? 2.135 24.188 0.3 1 86.31 48 THR B N 1
ATOM 1507 C CA . THR B 1 48 ? 3.021 25.031 1.091 1 86.31 48 THR B CA 1
ATOM 1508 C C . THR B 1 48 ? 2.648 24.969 2.568 1 86.31 48 THR B C 1
ATOM 1510 O O . THR B 1 48 ? 3.447 25.344 3.432 1 86.31 48 THR B O 1
ATOM 1513 N N . THR B 1 49 ? 1.483 24.516 2.818 1 88.88 49 THR B N 1
ATOM 1514 C CA . THR B 1 49 ? 1.041 24.469 4.207 1 88.88 49 THR B CA 1
ATOM 1515 C C . THR B 1 49 ? 0.819 23.016 4.652 1 88.88 49 THR B C 1
ATOM 1517 O O . THR B 1 49 ? 0.238 22.781 5.711 1 88.88 49 THR B O 1
ATOM 1520 N N . TRP B 1 50 ? 1.238 22.109 3.816 1 92.38 50 TRP B N 1
ATOM 1521 C CA . TRP B 1 50 ? 1.089 20.688 4.117 1 92.38 50 TRP B CA 1
ATOM 1522 C C . TRP B 1 50 ? 1.846 20.312 5.387 1 92.38 50 TRP B C 1
ATOM 1524 O O . TRP B 1 50 ? 2.971 20.766 5.602 1 92.38 50 TRP B O 1
ATOM 1534 N N . ARG B 1 51 ? 1.252 19.406 6.258 1 95.12 51 ARG B N 1
ATOM 1535 C CA . ARG B 1 51 ? 1.83 19.156 7.574 1 95.12 51 ARG B CA 1
ATOM 1536 C C . ARG B 1 51 ? 1.87 17.656 7.879 1 95.12 51 ARG B C 1
ATOM 1538 O O . ARG B 1 51 ? 2.053 17.266 9.031 1 95.12 51 ARG B O 1
ATOM 1545 N N . PHE B 1 52 ? 1.635 16.859 6.898 1 96.69 52 PHE B N 1
ATOM 1546 C CA . PHE B 1 52 ? 1.526 15.43 7.184 1 96.69 52 PHE B CA 1
ATOM 1547 C C . PHE B 1 52 ? 2.506 14.625 6.332 1 96.69 52 PHE B C 1
ATOM 1549 O O . PHE B 1 52 ? 2.693 14.922 5.148 1 96.69 52 PHE B O 1
ATOM 1556 N N . ILE B 1 53 ? 3.08 13.648 6.906 1 96.81 53 ILE B N 1
ATOM 1557 C CA . ILE B 1 53 ? 3.764 12.609 6.148 1 96.81 53 ILE B CA 1
ATOM 1558 C C . ILE B 1 53 ? 3.193 11.242 6.523 1 96.81 53 ILE B C 1
ATOM 1560 O O . ILE B 1 53 ? 2.666 11.062 7.621 1 96.81 53 ILE B O 1
ATOM 1564 N N . LEU B 1 54 ? 3.232 10.359 5.59 1 98.56 54 LEU B N 1
ATOM 1565 C CA . LEU B 1 54 ? 2.773 8.992 5.812 1 98.56 54 LEU B CA 1
ATOM 1566 C C . LEU B 1 54 ? 3.928 8.094 6.242 1 98.56 54 LEU B C 1
ATOM 1568 O O . LEU B 1 54 ? 4.938 7.992 5.539 1 98.56 54 LEU B O 1
ATOM 1572 N N . ALA B 1 55 ? 3.836 7.473 7.406 1 98.81 55 ALA B N 1
ATOM 1573 C CA . ALA B 1 55 ? 4.867 6.574 7.91 1 98.81 55 ALA B CA 1
ATOM 1574 C C . ALA B 1 55 ? 4.684 5.164 7.359 1 98.81 55 ALA B C 1
ATOM 1576 O O . ALA B 1 55 ? 5.66 4.457 7.102 1 98.81 55 ALA B O 1
ATOM 1577 N N . SER B 1 56 ? 3.475 4.785 7.207 1 98.94 56 SER B N 1
ATOM 1578 C CA . SER B 1 56 ? 3.184 3.467 6.656 1 98.94 56 SER B CA 1
ATOM 1579 C C . SER B 1 56 ? 1.758 3.395 6.117 1 98.94 56 SER B C 1
ATOM 1581 O O . SER B 1 56 ? 0.9 4.191 6.508 1 98.94 56 SER B O 1
ATOM 1583 N N . ALA B 1 57 ? 1.545 2.494 5.285 1 98.94 57 ALA B N 1
ATOM 1584 C CA . ALA B 1 57 ? 0.226 2.158 4.758 1 98.94 57 ALA B CA 1
ATOM 1585 C C . ALA B 1 57 ? 0.089 0.653 4.543 1 98.94 57 ALA B C 1
ATOM 1587 O O . ALA B 1 57 ? 1.054 -0.016 4.164 1 98.94 57 ALA B O 1
ATOM 1588 N N . LYS B 1 58 ? -1.068 0.143 4.73 1 98.94 58 LYS B N 1
ATOM 1589 C CA . LYS B 1 58 ? -1.398 -1.268 4.543 1 98.94 58 LYS B CA 1
ATOM 1590 C C . LYS B 1 58 ? -2.801 -1.433 3.965 1 98.94 58 LYS B C 1
ATOM 1592 O O . LYS B 1 58 ? -3.688 -0.621 4.234 1 98.94 58 LYS B O 1
ATOM 1597 N N . CYS B 1 59 ? -2.998 -2.426 3.275 1 98.94 59 CYS B N 1
ATOM 1598 C CA . CYS B 1 59 ? -4.324 -2.77 2.77 1 98.94 59 CYS B CA 1
ATOM 1599 C C . CYS B 1 59 ? -4.523 -4.281 2.754 1 98.94 59 CYS B C 1
ATOM 1601 O O . CYS B 1 59 ? -3.658 -5.023 2.285 1 98.94 59 CYS B O 1
ATOM 1603 N N . ASP B 1 60 ? -5.57 -4.773 3.314 1 98.94 60 ASP B N 1
ATOM 1604 C CA . ASP B 1 60 ? -6.059 -6.141 3.172 1 98.94 60 ASP B CA 1
ATOM 1605 C C . ASP B 1 60 ? -7.129 -6.23 2.086 1 98.94 60 ASP B C 1
ATOM 1607 O O . ASP B 1 60 ? -8.141 -5.531 2.146 1 98.94 60 ASP B O 1
ATOM 1611 N N . PHE B 1 61 ? -6.875 -7.051 1.15 1 98.88 61 PHE B N 1
ATOM 1612 C CA . PHE B 1 61 ? -7.797 -7.199 0.029 1 98.88 61 PHE B CA 1
ATOM 1613 C C . PHE B 1 61 ? -8.789 -8.328 0.284 1 98.88 61 PHE B C 1
ATOM 1615 O O . PHE B 1 61 ? -8.391 -9.492 0.394 1 98.88 61 PHE B O 1
ATOM 1622 N N . VAL B 1 62 ? -10.055 -7.996 0.321 1 98.62 62 VAL B N 1
ATOM 1623 C CA . VAL B 1 62 ? -11.062 -8.938 0.8 1 98.62 62 VAL B CA 1
ATOM 1624 C C . VAL B 1 62 ? -11.891 -9.445 -0.375 1 98.62 62 VAL B C 1
ATOM 1626 O O . VAL B 1 62 ? -12.016 -10.656 -0.571 1 98.62 62 VAL B O 1
ATOM 1629 N N . ASN B 1 63 ? -12.523 -8.562 -1.146 1 98.12 63 ASN B N 1
ATOM 1630 C CA . ASN B 1 63 ? -13.281 -8.883 -2.348 1 98.12 63 ASN B CA 1
ATOM 1631 C C . ASN B 1 63 ? -12.82 -8.055 -3.545 1 98.12 63 ASN B C 1
ATOM 1633 O O . ASN B 1 63 ? -12.219 -7 -3.375 1 98.12 63 ASN B O 1
ATOM 1637 N N . GLN B 1 64 ? -13.172 -8.555 -4.746 1 96.94 64 GLN B N 1
ATOM 1638 C CA . GLN B 1 64 ? -12.773 -7.887 -5.98 1 96.94 64 GLN B CA 1
ATOM 1639 C C . GLN B 1 64 ? -13.664 -6.68 -6.262 1 96.94 64 GLN B C 1
ATOM 1641 O O . GLN B 1 64 ? -14.82 -6.641 -5.84 1 96.94 64 GLN B O 1
ATOM 1646 N N . ALA B 1 65 ? -13.125 -5.688 -6.895 1 98.44 65 ALA B N 1
ATOM 1647 C CA . ALA B 1 65 ? -13.859 -4.551 -7.441 1 98.44 65 ALA B CA 1
ATOM 1648 C C . ALA B 1 65 ? -13.617 -4.41 -8.945 1 98.44 65 ALA B C 1
ATOM 1650 O O . ALA B 1 65 ? -12.633 -4.945 -9.469 1 98.44 65 ALA B O 1
ATOM 1651 N N . TYR B 1 66 ? -14.477 -3.666 -9.656 1 98.25 66 TYR B N 1
ATOM 1652 C CA . TYR B 1 66 ? -14.469 -3.646 -11.109 1 98.25 66 TYR B CA 1
ATOM 1653 C C . TYR B 1 66 ? -14.648 -2.229 -11.641 1 98.25 66 TYR B C 1
ATOM 1655 O O . TYR B 1 66 ? -15.102 -1.342 -10.914 1 98.25 66 TYR B O 1
ATOM 1663 N N . PHE B 1 67 ? -14.305 -2.125 -12.938 1 98.5 67 PHE B N 1
ATOM 1664 C CA . PHE B 1 67 ? -14.484 -0.861 -13.641 1 98.5 67 PHE B CA 1
ATOM 1665 C C . PHE B 1 67 ? -15.922 -0.368 -13.516 1 98.5 67 PHE B C 1
ATOM 1667 O O . PHE B 1 67 ? -16.859 -1.154 -13.625 1 98.5 67 PHE B O 1
ATOM 1674 N N . GLY B 1 68 ? -16.016 0.968 -13.258 1 98.12 68 GLY B N 1
ATOM 1675 C CA . GLY B 1 68 ? -17.328 1.595 -13.242 1 98.12 68 GLY B CA 1
ATOM 1676 C C . GLY B 1 68 ? -18.031 1.469 -11.906 1 98.12 68 GLY B C 1
ATOM 1677 O O . GLY B 1 68 ? -19.016 2.16 -11.656 1 98.12 68 GLY B O 1
ATOM 1678 N N . GLN B 1 69 ? -17.594 0.602 -11.047 1 98.25 69 GLN B N 1
ATOM 1679 C CA . GLN B 1 69 ? -18.156 0.448 -9.711 1 98.25 69 GLN B CA 1
ATOM 1680 C C . GLN B 1 69 ? -17.891 1.685 -8.859 1 98.25 69 GLN B C 1
ATOM 1682 O O . GLN B 1 69 ? -16.812 2.273 -8.922 1 98.25 69 GLN B O 1
ATOM 1687 N N . THR B 1 70 ? -18.891 2.064 -8.109 1 98.81 70 THR B N 1
ATOM 1688 C CA . THR B 1 70 ? -18.672 3.102 -7.105 1 98.81 70 THR B CA 1
ATOM 1689 C C . THR B 1 70 ? -18.312 2.484 -5.758 1 98.81 70 THR B C 1
ATOM 1691 O O . THR B 1 70 ? -19.031 1.608 -5.258 1 98.81 70 THR B O 1
ATOM 1694 N N . LEU B 1 71 ? -17.203 2.93 -5.211 1 98.94 71 LEU B N 1
ATOM 1695 C CA . LEU B 1 71 ? -16.734 2.469 -3.906 1 98.94 71 LEU B CA 1
ATOM 1696 C C . LEU B 1 71 ? -16.938 3.547 -2.848 1 98.94 71 LEU B C 1
ATOM 1698 O O . LEU B 1 71 ? -16.641 4.723 -3.088 1 98.94 71 LEU B O 1
ATOM 1702 N N . LYS B 1 72 ? -17.469 3.117 -1.732 1 98.94 72 LYS B N 1
ATOM 1703 C CA . LYS B 1 72 ? -17.609 3.963 -0.551 1 98.94 72 LYS B CA 1
ATOM 1704 C C . LYS B 1 72 ? -16.484 3.697 0.449 1 98.94 72 LYS B C 1
ATOM 1706 O O . LYS B 1 72 ? -16.359 2.582 0.956 1 98.94 72 LYS B O 1
ATOM 1711 N N . ILE B 1 73 ? -15.727 4.699 0.747 1 98.94 73 ILE B N 1
ATOM 1712 C CA . ILE B 1 73 ? -14.609 4.555 1.681 1 98.94 73 ILE B CA 1
ATOM 1713 C C . ILE B 1 73 ? -14.953 5.25 2.998 1 98.94 73 ILE B C 1
ATOM 1715 O O . ILE B 1 73 ? -15.156 6.465 3.029 1 98.94 73 ILE B O 1
ATOM 1719 N N . GLU B 1 74 ? -14.992 4.461 4.012 1 98.81 74 GLU B N 1
ATOM 1720 C CA . GLU B 1 74 ? -15.172 4.969 5.367 1 98.81 74 GLU B CA 1
ATOM 1721 C C . GLU B 1 74 ? -13.844 5.098 6.094 1 98.81 74 GLU B C 1
ATOM 1723 O O . GLU B 1 74 ? -13.062 4.145 6.156 1 98.81 74 GLU B O 1
ATOM 1728 N N . THR B 1 75 ? -13.602 6.25 6.613 1 98.69 75 THR B N 1
ATOM 1729 C CA . THR B 1 75 ? -12.336 6.52 7.293 1 98.69 75 THR B CA 1
ATOM 1730 C C . THR B 1 75 ? -12.578 6.934 8.742 1 98.69 75 THR B C 1
ATOM 1732 O O . THR B 1 75 ? -13.398 7.816 9.008 1 98.69 75 THR B O 1
ATOM 1735 N N . ASN B 1 76 ? -11.898 6.301 9.617 1 98.69 76 ASN B N 1
ATOM 1736 C CA . ASN B 1 76 ? -11.93 6.609 11.047 1 98.69 76 ASN B CA 1
ATOM 1737 C C . ASN B 1 76 ? -10.523 6.66 11.633 1 98.69 76 ASN B C 1
ATOM 1739 O O . ASN B 1 76 ? -9.547 6.324 10.961 1 98.69 76 ASN B O 1
ATOM 1743 N N . VAL B 1 77 ? -10.484 7.145 12.875 1 98.5 77 VAL B N 1
ATOM 1744 C CA . VAL B 1 77 ? -9.234 7.199 13.617 1 98.5 77 VAL B CA 1
ATOM 1745 C C . VAL B 1 77 ? -9.188 6.066 14.633 1 98.5 77 VAL B C 1
ATOM 1747 O O . VAL B 1 77 ? -10.109 5.898 15.43 1 98.5 77 VAL B O 1
ATOM 1750 N N . SER B 1 78 ? -8.086 5.293 14.586 1 98.12 78 SER B N 1
ATOM 1751 C CA . SER B 1 78 ? -8 4.172 15.516 1 98.12 78 SER B CA 1
ATOM 1752 C C . SER B 1 78 ? -7.117 4.504 16.703 1 98.12 78 SER B C 1
ATOM 1754 O O . SER B 1 78 ? -7.223 3.873 17.766 1 98.12 78 SER B O 1
ATOM 1756 N N . LYS B 1 79 ? -6.195 5.418 16.562 1 98 79 LYS B N 1
ATOM 1757 C CA . LYS B 1 79 ? -5.266 5.805 17.625 1 98 79 LYS B CA 1
ATOM 1758 C C . LYS B 1 79 ? -4.777 7.238 17.422 1 98 79 LYS B C 1
ATOM 1760 O O . LYS B 1 79 ? -4.52 7.66 16.297 1 98 79 LYS B O 1
ATOM 1765 N N . ILE B 1 80 ? -4.715 7.922 18.531 1 98.25 80 ILE B N 1
ATOM 1766 C CA . ILE B 1 80 ? -4.109 9.25 18.516 1 98.25 80 ILE B CA 1
ATOM 1767 C C . ILE B 1 80 ? -2.891 9.273 19.438 1 98.25 80 ILE B C 1
ATOM 1769 O O . ILE B 1 80 ? -3.01 9.039 20.641 1 98.25 80 ILE B O 1
ATOM 1773 N N . GLY B 1 81 ? -1.776 9.523 18.844 1 98.25 81 GLY B N 1
ATOM 1774 C CA . GLY B 1 81 ? -0.554 9.703 19.609 1 98.25 81 GLY B CA 1
ATOM 1775 C C . GLY B 1 81 ? -0.216 11.164 19.875 1 98.25 81 GLY B C 1
ATOM 1776 O O . GLY B 1 81 ? -1.07 12.039 19.719 1 98.25 81 GLY B O 1
ATOM 1777 N N . ASN B 1 82 ? 1.107 11.422 20.281 1 98.5 82 ASN B N 1
ATOM 1778 C CA . ASN B 1 82 ? 1.531 12.789 20.562 1 98.5 82 ASN B CA 1
ATOM 1779 C C . ASN B 1 82 ? 1.858 13.547 19.281 1 98.5 82 ASN B C 1
ATOM 1781 O O . ASN B 1 82 ? 1.538 14.727 19.156 1 98.5 82 ASN B O 1
ATOM 1785 N N . LYS B 1 83 ? 2.5 12.844 18.375 1 98.75 83 LYS B N 1
ATOM 1786 C CA . LYS B 1 83 ? 2.959 13.484 17.141 1 98.75 83 LYS B CA 1
ATOM 1787 C C . LYS B 1 83 ? 2.4 12.789 15.906 1 98.75 83 LYS B C 1
ATOM 1789 O O . LYS B 1 83 ? 2.83 13.055 14.781 1 98.75 83 LYS B O 1
ATOM 1794 N N . SER B 1 84 ? 1.532 11.766 16.172 1 98.75 84 SER B N 1
ATOM 1795 C CA . SER B 1 84 ? 1.037 10.93 15.078 1 98.75 84 SER B CA 1
ATOM 1796 C C . SER B 1 84 ? -0.359 10.398 15.375 1 98.75 84 SER B C 1
ATOM 1798 O O . SER B 1 84 ? -0.863 10.562 16.484 1 98.75 84 SER B O 1
ATOM 1800 N N . PHE B 1 85 ? -0.958 9.812 14.391 1 98.69 85 PHE B N 1
ATOM 1801 C CA . PHE B 1 85 ? -2.234 9.125 14.555 1 98.69 85 PHE B CA 1
ATOM 1802 C C . PHE B 1 85 ? -2.406 8.039 13.492 1 98.69 85 PHE B C 1
ATOM 1804 O O . PHE B 1 85 ? -1.679 8.016 12.5 1 98.69 85 PHE B O 1
ATOM 1811 N N . GLN B 1 86 ? -3.332 7.129 13.758 1 98.75 86 GLN B N 1
ATOM 1812 C CA . GLN B 1 86 ? -3.605 6 12.875 1 98.75 86 GLN B CA 1
ATOM 1813 C C . GLN B 1 86 ? -5.012 6.086 12.289 1 98.75 86 GLN B C 1
ATOM 1815 O O . GLN B 1 86 ? -5.977 6.352 13.016 1 98.75 86 GLN B O 1
ATOM 1820 N N . LEU B 1 87 ? -5.047 5.895 11.047 1 98.75 87 LEU B N 1
ATOM 1821 C CA . LEU B 1 87 ? -6.328 5.84 10.352 1 98.75 87 LEU B CA 1
ATOM 1822 C C . LEU B 1 87 ? -6.664 4.41 9.945 1 98.75 87 LEU B C 1
ATOM 1824 O O . LEU B 1 87 ? -5.77 3.629 9.617 1 98.75 87 LEU B O 1
ATOM 1828 N N . VAL B 1 88 ? -7.93 4.094 9.938 1 98.75 88 VAL B N 1
ATOM 1829 C CA . VAL B 1 88 ? -8.469 2.855 9.383 1 98.75 88 VAL B CA 1
ATOM 1830 C C . VAL B 1 88 ? -9.516 3.174 8.32 1 98.75 88 VAL B C 1
ATOM 1832 O O . VAL B 1 88 ? -10.289 4.121 8.469 1 98.75 88 VAL B O 1
ATOM 1835 N N . HIS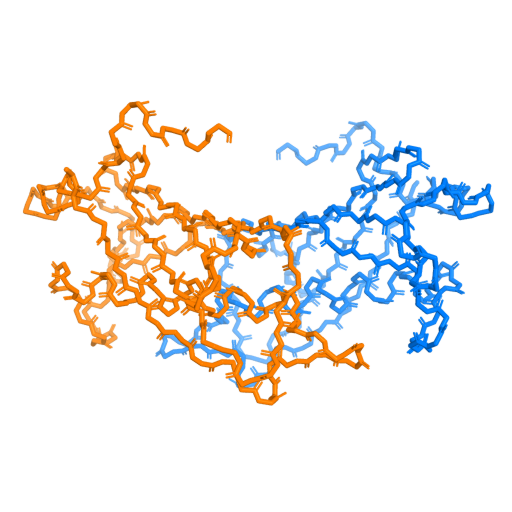 B 1 89 ? -9.469 2.426 7.297 1 98.81 89 HIS B N 1
ATOM 1836 C CA . HIS B 1 89 ? -10.375 2.602 6.164 1 98.81 89 HIS B CA 1
ATOM 1837 C C . HIS B 1 89 ? -11.141 1.315 5.863 1 98.81 89 HIS B C 1
ATOM 1839 O O . HIS B 1 89 ? -10.555 0.228 5.867 1 98.81 89 HIS B O 1
ATOM 1845 N N . ARG B 1 90 ? -12.352 1.427 5.664 1 98.81 90 ARG B N 1
ATOM 1846 C CA . ARG B 1 90 ? -13.164 0.375 5.062 1 98.81 90 ARG B CA 1
ATOM 1847 C C . ARG B 1 90 ? -13.625 0.771 3.666 1 98.81 90 ARG B C 1
ATOM 1849 O O . ARG B 1 90 ? -14.242 1.821 3.486 1 98.81 90 ARG B O 1
ATOM 1856 N N . ILE B 1 91 ? -13.266 0.031 2.693 1 98.94 91 ILE B N 1
ATOM 1857 C CA . ILE B 1 91 ? -13.75 0.227 1.331 1 98.94 91 ILE B CA 1
ATOM 1858 C C . ILE B 1 91 ? -14.898 -0.734 1.05 1 98.94 91 ILE B C 1
ATOM 1860 O O . ILE B 1 91 ? -14.727 -1.954 1.115 1 98.94 91 ILE B O 1
ATOM 1864 N N . LEU B 1 92 ? -15.984 -0.174 0.695 1 98.94 92 LEU B N 1
ATOM 1865 C CA . LEU B 1 92 ? -17.188 -0.949 0.465 1 98.94 92 LEU B CA 1
ATOM 1866 C C . LEU B 1 92 ? -17.734 -0.708 -0.941 1 98.94 92 LEU B C 1
ATOM 1868 O O . LEU B 1 92 ? -17.547 0.371 -1.508 1 98.94 92 LEU B O 1
ATOM 1872 N N . ASP B 1 93 ? -18.391 -1.719 -1.465 1 98.81 93 ASP B N 1
ATOM 1873 C CA . ASP B 1 93 ? -19.25 -1.462 -2.611 1 98.81 93 ASP B CA 1
ATOM 1874 C C . ASP B 1 93 ? -20.406 -0.538 -2.232 1 98.81 93 ASP B C 1
ATOM 1876 O O . ASP B 1 93 ? -21.188 -0.848 -1.33 1 98.81 93 ASP B O 1
ATOM 1880 N N . ALA B 1 94 ? -20.562 0.534 -2.912 1 98.69 94 ALA B N 1
ATOM 1881 C CA . ALA B 1 94 ? -21.531 1.556 -2.514 1 98.69 94 ALA B CA 1
ATOM 1882 C C . ALA B 1 94 ? -22.953 1.045 -2.658 1 98.69 94 ALA B C 1
ATOM 1884 O O . ALA B 1 94 ? -23.844 1.443 -1.899 1 98.69 94 ALA B O 1
ATOM 1885 N N . LYS B 1 95 ? -23.156 0.21 -3.605 1 98.19 95 LYS B N 1
ATOM 1886 C CA . LYS B 1 95 ? -24.5 -0.271 -3.893 1 98.19 95 LYS B CA 1
ATOM 1887 C C . LYS B 1 95 ? -24.891 -1.42 -2.963 1 98.19 95 LYS B C 1
ATOM 1889 O O . LYS B 1 95 ? -25.969 -1.415 -2.373 1 98.19 95 LYS B O 1
ATOM 1894 N N . THR B 1 96 ? -24 -2.398 -2.764 1 98.25 96 THR B N 1
ATOM 1895 C CA . THR B 1 96 ? -24.359 -3.633 -2.074 1 98.25 96 THR B CA 1
ATOM 1896 C C . THR B 1 96 ? -23.922 -3.582 -0.612 1 98.25 96 THR B C 1
ATOM 1898 O O . THR B 1 96 ? -24.391 -4.371 0.209 1 98.25 96 THR B O 1
ATOM 1901 N N . GLY B 1 97 ? -22.969 -2.764 -0.279 1 98.44 97 GLY B N 1
ATOM 1902 C CA . GLY B 1 97 ? -22.422 -2.719 1.066 1 98.44 97 GLY B CA 1
ATOM 1903 C C . GLY B 1 97 ? -21.391 -3.799 1.323 1 98.44 97 GLY B C 1
ATOM 1904 O O . GLY B 1 97 ? -20.859 -3.908 2.432 1 98.44 97 GLY B O 1
ATOM 1905 N N . THR B 1 98 ? -21.016 -4.527 0.297 1 98.56 98 THR B N 1
ATOM 1906 C CA . THR B 1 98 ? -20.031 -5.594 0.428 1 98.56 98 THR B CA 1
ATOM 1907 C C . THR B 1 98 ? -18.656 -5.016 0.74 1 98.56 98 THR B C 1
ATOM 1909 O O . THR B 1 98 ? -18.234 -4.039 0.12 1 98.56 98 THR B O 1
ATOM 1912 N N . LEU B 1 99 ? -17.953 -5.609 1.758 1 98.88 99 LEU B N 1
ATOM 1913 C CA . LEU B 1 99 ? -16.594 -5.191 2.088 1 98.88 99 LEU B CA 1
ATOM 1914 C C . LEU B 1 99 ? -15.617 -5.59 0.986 1 98.88 99 LEU B C 1
ATOM 1916 O O . LEU B 1 99 ? -15.523 -6.77 0.635 1 98.88 99 LEU B O 1
ATOM 1920 N N . ILE B 1 100 ? -14.93 -4.617 0.484 1 98.88 100 ILE B N 1
ATOM 1921 C CA . ILE B 1 100 ? -14 -4.832 -0.622 1 98.88 100 ILE B CA 1
ATOM 1922 C C . ILE B 1 100 ? -12.57 -4.898 -0.09 1 98.88 100 ILE B C 1
ATOM 1924 O O . ILE B 1 100 ? -11.781 -5.734 -0.523 1 98.88 100 ILE B O 1
ATOM 1928 N N . ALA B 1 101 ? -12.227 -4.012 0.845 1 98.94 101 ALA B N 1
ATOM 1929 C CA . ALA B 1 101 ? -10.867 -3.967 1.379 1 98.94 101 ALA B CA 1
ATOM 1930 C C . ALA B 1 101 ? -10.828 -3.219 2.709 1 98.94 101 ALA B C 1
ATOM 1932 O O . ALA B 1 101 ? -11.734 -2.453 3.027 1 98.94 101 ALA B O 1
ATOM 1933 N N . LEU B 1 102 ? -9.766 -3.467 3.488 1 98.94 102 LEU B N 1
ATOM 1934 C CA . LEU B 1 102 ? -9.461 -2.773 4.734 1 98.94 102 LEU B CA 1
ATOM 1935 C C . LEU B 1 102 ? -8.094 -2.102 4.664 1 98.94 102 LEU B C 1
ATOM 1937 O O . LEU B 1 102 ? -7.094 -2.744 4.324 1 98.94 102 LEU B O 1
ATOM 1941 N N . GLY B 1 103 ? -8.078 -0.855 4.949 1 98.88 103 GLY B N 1
ATOM 1942 C CA . GLY B 1 103 ? -6.84 -0.1 4.879 1 98.88 103 GLY B CA 1
ATOM 1943 C C . GLY B 1 103 ? -6.43 0.491 6.215 1 98.88 103 GLY B C 1
ATOM 1944 O O . GLY B 1 103 ? -7.277 0.777 7.062 1 98.88 103 GLY B O 1
ATOM 1945 N N . GLU B 1 104 ? -5.125 0.688 6.371 1 98.88 104 GLU B N 1
ATOM 1946 C CA . GLU B 1 104 ? -4.543 1.384 7.516 1 98.88 104 GLU B CA 1
ATOM 1947 C C . GLU B 1 104 ? -3.455 2.357 7.078 1 98.88 104 GLU B C 1
ATOM 1949 O O . GLU B 1 104 ? -2.752 2.109 6.094 1 98.88 104 GLU B O 1
ATOM 1954 N N . ALA B 1 105 ? -3.348 3.363 7.793 1 98.88 105 ALA B N 1
ATOM 1955 C CA . ALA B 1 105 ? -2.307 4.355 7.531 1 98.88 105 ALA B CA 1
ATOM 1956 C C . ALA B 1 105 ? -1.814 4.988 8.828 1 98.88 105 ALA B C 1
ATOM 1958 O O . ALA B 1 105 ? -2.615 5.359 9.688 1 98.88 105 ALA B O 1
ATOM 1959 N N . ALA B 1 106 ? -0.539 5.09 8.969 1 98.94 106 ALA B N 1
ATOM 1960 C CA . ALA B 1 106 ? 0.074 5.848 10.055 1 98.94 106 ALA B CA 1
ATOM 1961 C C . ALA B 1 106 ? 0.537 7.219 9.578 1 98.94 106 ALA B C 1
ATOM 1963 O O . ALA B 1 106 ? 1.34 7.32 8.648 1 98.94 106 ALA B O 1
ATOM 1964 N N . VAL B 1 107 ? 0.054 8.203 10.203 1 98.75 107 VAL B N 1
ATOM 1965 C CA . VAL B 1 107 ? 0.297 9.578 9.773 1 98.75 107 VAL B CA 1
ATOM 1966 C C . VAL B 1 107 ? 1.078 10.328 10.852 1 98.75 107 VAL B C 1
ATOM 1968 O O . VAL B 1 107 ? 0.759 10.227 12.039 1 98.75 107 VAL B O 1
ATOM 1971 N N . VAL B 1 108 ? 2.041 11.07 10.414 1 98.69 108 VAL B N 1
ATOM 1972 C CA . VAL B 1 108 ? 2.865 11.867 11.32 1 98.69 108 VAL B CA 1
ATOM 1973 C C . VAL B 1 108 ? 2.684 13.352 11.023 1 98.69 108 VAL B C 1
ATOM 1975 O O . VAL B 1 108 ? 2.689 13.758 9.859 1 98.69 108 VAL B O 1
ATOM 1978 N N . TYR B 1 109 ? 2.443 14.062 12.102 1 98.44 109 TYR B N 1
ATOM 1979 C CA . TYR B 1 109 ? 2.408 15.516 11.977 1 98.44 109 TYR B CA 1
ATOM 1980 C C . TYR B 1 109 ? 3.816 16.078 11.844 1 98.44 109 TYR B C 1
ATOM 1982 O O . TYR B 1 109 ? 4.668 15.852 12.711 1 98.44 109 TYR B O 1
ATOM 1990 N N . PHE B 1 110 ? 4.051 16.859 10.758 1 97.19 110 PHE B N 1
ATOM 1991 C CA . PHE B 1 110 ? 5.426 17.141 10.352 1 97.19 110 PHE B CA 1
ATOM 1992 C C . PHE B 1 110 ? 5.562 18.594 9.883 1 97.19 110 PHE B C 1
ATOM 1994 O O . PHE B 1 110 ? 4.691 19.109 9.188 1 97.19 110 PHE B O 1
ATOM 2001 N N . ASN B 1 111 ? 6.648 19.234 10.352 1 95.62 111 ASN B N 1
ATOM 2002 C CA . ASN B 1 111 ? 7.027 20.562 9.883 1 95.62 111 ASN B CA 1
ATOM 2003 C C . ASN B 1 111 ? 8.086 20.484 8.789 1 95.62 111 ASN B C 1
ATOM 2005 O O . ASN B 1 111 ? 9.25 20.188 9.055 1 95.62 111 ASN B O 1
ATOM 2009 N N . PHE B 1 112 ? 7.723 20.812 7.613 1 92.25 112 PHE B N 1
ATOM 2010 C CA . PHE B 1 112 ? 8.609 20.656 6.469 1 92.25 112 PHE B CA 1
ATOM 2011 C C . PHE B 1 112 ? 9.656 21.766 6.453 1 92.25 112 PHE B C 1
ATOM 2013 O O . PHE B 1 112 ? 10.703 21.641 5.805 1 92.25 112 PHE B O 1
ATOM 2020 N N . GLU B 1 113 ? 9.422 22.859 7.074 1 92.19 113 GLU B N 1
ATOM 2021 C CA . GLU B 1 113 ? 10.406 23.938 7.184 1 92.19 113 GLU B CA 1
ATOM 2022 C C . GLU B 1 113 ? 11.555 23.547 8.109 1 92.19 113 GLU B C 1
ATOM 2024 O O . GLU B 1 113 ? 12.727 23.688 7.75 1 92.19 113 GLU B O 1
ATOM 2029 N N . THR B 1 114 ? 11.188 23 9.258 1 94.81 114 THR B N 1
ATOM 2030 C CA . THR B 1 114 ? 12.195 22.609 10.234 1 94.81 114 THR B CA 1
ATOM 2031 C C . THR B 1 114 ? 12.617 21.156 10.023 1 94.81 114 THR B C 1
ATOM 2033 O O . THR B 1 114 ? 13.602 20.703 10.617 1 94.81 114 THR B O 1
ATOM 2036 N N . GLN B 1 115 ? 11.875 20.484 9.227 1 93.5 115 GLN B N 1
ATOM 2037 C CA . GLN B 1 115 ? 12.148 19.078 8.898 1 93.5 115 GLN B CA 1
ATOM 2038 C C . GLN B 1 115 ? 12.141 18.203 10.148 1 93.5 115 GLN B C 1
ATOM 2040 O O . GLN B 1 115 ? 13.047 17.406 10.359 1 93.5 115 GLN B O 1
ATOM 2045 N N . GLN B 1 116 ? 11.109 18.391 10.953 1 96.75 116 GLN B N 1
ATOM 2046 C CA . GLN B 1 116 ? 10.938 17.609 12.172 1 96.75 116 GLN B CA 1
ATOM 2047 C C . GLN B 1 116 ? 9.469 17.328 12.445 1 96.75 116 GLN B C 1
ATOM 2049 O O . GLN B 1 116 ? 8.594 18.109 12.062 1 96.75 116 GLN B O 1
ATOM 2054 N N . SER B 1 117 ? 9.281 16.219 13.164 1 98 117 SER B N 1
ATOM 2055 C CA . SER B 1 117 ? 7.93 15.953 13.648 1 98 117 SER B CA 1
ATOM 2056 C C . SER B 1 117 ? 7.559 16.891 14.797 1 98 117 SER B C 1
ATOM 2058 O O . SER B 1 117 ? 8.43 17.297 15.57 1 98 117 SER B O 1
ATOM 2060 N N . GLU B 1 118 ? 6.328 17.219 14.914 1 98.25 118 GLU B N 1
ATOM 2061 C CA . GLU B 1 118 ? 5.836 18.094 15.961 1 98.25 118 GLU B CA 1
ATOM 2062 C C . GLU B 1 118 ? 4.633 17.484 16.672 1 98.25 118 GLU B C 1
ATOM 2064 O O . GLU B 1 118 ? 3.979 16.578 16.141 1 98.25 118 GLU B O 1
ATOM 2069 N N . TYR B 1 119 ? 4.371 18 17.844 1 98.38 119 TYR B N 1
ATOM 2070 C CA . TYR B 1 119 ? 3.172 17.578 18.562 1 98.38 119 TYR B CA 1
ATOM 2071 C C . TYR B 1 119 ? 1.912 18 17.812 1 98.38 119 TYR B C 1
ATOM 2073 O O . TYR B 1 119 ? 1.857 19.078 17.234 1 98.38 119 TYR B O 1
ATOM 2081 N N . LEU B 1 120 ? 0.924 17.156 17.922 1 98.5 120 LEU B N 1
ATOM 2082 C CA . LEU B 1 120 ? -0.366 17.516 17.344 1 98.5 120 LEU B CA 1
ATOM 2083 C C . LEU B 1 120 ? -0.939 18.75 18.016 1 98.5 120 LEU B C 1
ATOM 2085 O O . LEU B 1 120 ? -1.051 18.797 19.25 1 98.5 120 LEU B O 1
ATOM 2089 N N . PRO B 1 121 ? -1.294 19.766 17.203 1 97.75 121 PRO B N 1
ATOM 2090 C CA . PRO B 1 121 ? -1.995 20.891 17.812 1 97.75 121 PRO B CA 1
ATOM 2091 C C . PRO B 1 121 ? -3.291 20.484 18.5 1 97.75 121 PRO B C 1
ATOM 2093 O O . PRO B 1 121 ? -3.967 19.562 18.047 1 97.75 121 PRO B O 1
ATOM 2096 N N . ASP B 1 122 ? -3.674 21.203 19.531 1 97.81 122 ASP B N 1
ATOM 2097 C CA . ASP B 1 122 ? -4.852 20.859 20.312 1 97.81 122 ASP B CA 1
ATOM 2098 C C . ASP B 1 122 ? -6.105 20.844 19.453 1 97.81 122 ASP B C 1
ATOM 2100 O O . ASP B 1 122 ? -6.961 19.969 19.609 1 97.81 122 ASP B O 1
ATOM 2104 N N . ASP B 1 123 ? -6.215 21.812 18.641 1 97.25 123 ASP B N 1
ATOM 2105 C CA . ASP B 1 123 ? -7.395 21.891 17.781 1 97.25 123 ASP B CA 1
ATOM 2106 C C . ASP B 1 123 ? -7.488 20.656 16.875 1 97.25 123 ASP B C 1
ATOM 2108 O O . ASP B 1 123 ? -8.57 20.094 16.688 1 97.25 123 ASP B O 1
ATOM 2112 N N . LEU B 1 124 ? -6.367 20.266 16.25 1 97.31 124 LEU B N 1
ATOM 2113 C CA . LEU B 1 124 ? -6.348 19.078 15.406 1 97.31 124 LEU B CA 1
ATOM 2114 C C . LEU B 1 124 ? -6.699 17.828 16.219 1 97.31 124 LEU B C 1
ATOM 2116 O O . LEU B 1 124 ? -7.488 17 15.773 1 97.31 124 LEU B O 1
ATOM 2120 N N . ARG B 1 125 ? -6.102 17.641 17.375 1 97.75 125 ARG B N 1
ATOM 2121 C CA . ARG B 1 125 ? -6.391 16.516 18.234 1 97.75 125 ARG B CA 1
ATOM 2122 C C . ARG B 1 125 ? -7.883 16.406 18.531 1 97.75 125 ARG B C 1
ATOM 2124 O O . ARG B 1 125 ? -8.461 15.32 18.453 1 97.75 125 ARG B O 1
ATOM 2131 N N . GLU B 1 126 ? -8.492 17.516 18.875 1 97.06 126 GLU B N 1
ATOM 2132 C CA . GLU B 1 126 ? -9.922 17.547 19.172 1 97.06 126 GLU B CA 1
ATOM 2133 C C . GLU B 1 126 ? -10.75 17.125 17.969 1 97.06 126 GLU B C 1
ATOM 2135 O O . GLU B 1 126 ? -11.711 16.359 18.109 1 97.06 126 GLU B O 1
ATOM 2140 N N . ARG B 1 127 ? -10.414 17.688 16.828 1 97.25 127 ARG B N 1
ATOM 2141 C CA . ARG B 1 127 ? -11.164 17.328 15.625 1 97.25 127 ARG B CA 1
ATOM 2142 C C . ARG B 1 127 ? -10.992 15.852 15.281 1 97.25 127 ARG B C 1
ATOM 2144 O O . ARG B 1 127 ? -11.93 15.203 14.828 1 97.25 127 ARG B O 1
ATOM 2151 N N . LEU B 1 128 ? -9.742 15.312 15.461 1 97.94 128 LEU B N 1
ATOM 2152 C CA . LEU B 1 128 ? -9.492 13.891 15.234 1 97.94 128 LEU B CA 1
ATOM 2153 C C . LEU B 1 128 ? -10.352 13.031 16.156 1 97.94 128 LEU B C 1
ATOM 2155 O O . LEU B 1 128 ? -10.812 11.961 15.766 1 97.94 128 LEU B O 1
ATOM 2159 N N . GLN B 1 129 ? -10.547 13.445 17.391 1 96.88 129 GLN B N 1
ATOM 2160 C CA . GLN B 1 129 ? -11.32 12.711 18.391 1 96.88 129 GLN B CA 1
ATOM 2161 C C . GLN B 1 129 ? -12.742 12.438 17.891 1 96.88 129 GLN B C 1
ATOM 2163 O O . GLN B 1 129 ? -13.328 11.406 18.219 1 96.88 129 GLN B O 1
ATOM 2168 N N . CYS B 1 130 ? -13.234 13.336 17.047 1 96.69 130 CYS B N 1
ATOM 2169 C CA . CYS B 1 130 ? -14.594 13.203 16.531 1 96.69 130 CYS B CA 1
ATOM 2170 C C . CYS B 1 130 ? -14.711 11.984 15.625 1 96.69 130 CYS B C 1
ATOM 2172 O O . CYS B 1 130 ? -15.812 11.484 15.391 1 96.69 130 CYS B O 1
ATOM 2174 N N . TYR B 1 131 ? -13.594 11.477 15.133 1 97.62 131 TYR B N 1
ATOM 2175 C CA . TYR B 1 131 ? -13.617 10.383 14.164 1 97.62 131 TYR B CA 1
ATOM 2176 C C . TYR B 1 131 ? -13.07 9.102 14.773 1 97.62 131 TYR B C 1
ATOM 2178 O O . TYR B 1 131 ? -12.844 8.117 14.07 1 97.62 131 TYR B O 1
ATOM 2186 N N . VAL B 1 132 ? -12.75 9.07 16.125 1 96.5 132 VAL B N 1
ATOM 2187 C CA . VAL B 1 132 ? -12.18 7.898 16.781 1 96.5 132 VAL B CA 1
ATOM 2188 C C . VAL B 1 132 ? -13.219 6.773 16.812 1 96.5 132 VAL B C 1
ATOM 2190 O O . VAL B 1 132 ? -14.383 7.008 17.156 1 96.5 132 VAL B O 1
ATOM 2193 N N . LEU B 1 133 ? -12.711 5.637 16.391 1 90.81 133 LEU B N 1
ATOM 2194 C CA . LEU B 1 133 ? -13.57 4.457 16.391 1 90.81 133 LEU B CA 1
ATOM 2195 C C . LEU B 1 133 ? -14.062 4.148 17.797 1 90.81 133 LEU B C 1
ATOM 2197 O O . LEU B 1 133 ? -13.305 4.266 18.766 1 90.81 133 LEU B O 1
ATOM 2201 N N . SER B 1 134 ? -15.367 3.918 18 1 75.94 134 SER B N 1
ATOM 2202 C CA . SER B 1 134 ? -15.891 3.51 19.297 1 75.94 134 SER B CA 1
ATOM 2203 C C . SER B 1 134 ? -15.5 2.072 19.625 1 75.94 134 SER B C 1
ATOM 2205 O O . SER B 1 134 ? -15.273 1.263 18.719 1 75.94 134 SER B O 1
ATOM 2207 N N . ASP B 1 135 ? -14.875 1.733 20.781 1 60.38 135 ASP B N 1
ATOM 2208 C CA . ASP B 1 135 ? -14.477 0.426 21.281 1 60.38 135 ASP B CA 1
ATOM 2209 C C . ASP B 1 135 ? -15.359 -0.681 20.719 1 60.38 135 ASP B C 1
ATOM 2211 O O . ASP B 1 135 ? -14.891 -1.792 20.469 1 60.38 135 ASP B O 1
ATOM 2215 N N . SER B 1 136 ? -16.641 -0.526 20.641 1 51.75 136 SER B N 1
ATOM 2216 C CA . SER B 1 136 ? -17.562 -1.596 20.25 1 51.75 136 SER B CA 1
ATOM 2217 C C . SER B 1 136 ? -17.375 -1.956 18.781 1 51.75 136 SER B C 1
ATOM 2219 O O . SER B 1 136 ? -17.797 -3.033 18.344 1 51.75 136 SER B O 1
ATOM 2221 N N . GLU B 1 137 ? -17 -1.115 18 1 50.69 137 GLU B N 1
ATOM 2222 C CA . GLU B 1 137 ? -16.938 -1.32 16.547 1 50.69 137 GLU B CA 1
ATOM 2223 C C . GLU B 1 137 ? -15.547 -1.75 16.109 1 50.69 137 GLU B C 1
ATOM 2225 O O . GLU B 1 137 ? -15.25 -1.776 14.906 1 50.69 137 GLU B O 1
ATOM 2230 N N . GLN B 1 138 ? -14.711 -1.97 17 1 48.56 138 GLN B N 1
ATOM 2231 C CA . GLN B 1 138 ? -13.367 -2.375 16.594 1 48.56 138 GLN B CA 1
ATOM 2232 C C . GLN B 1 138 ? -13.422 -3.512 15.57 1 48.56 138 GLN B C 1
ATOM 2234 O O . GLN B 1 138 ? -14.234 -4.426 15.695 1 48.56 138 GLN B O 1
ATOM 2239 N N . VAL B 1 139 ? -13 -3.209 14.398 1 44.31 139 VAL B N 1
ATOM 2240 C CA . VAL B 1 139 ? -12.961 -4.078 13.227 1 44.31 139 VAL B CA 1
ATOM 2241 C C . VAL B 1 139 ? -12.57 -5.492 13.641 1 44.31 139 VAL B C 1
ATOM 2243 O O . VAL B 1 139 ? -11.469 -5.715 14.156 1 44.31 139 VAL B O 1
ATOM 2246 N N . LYS B 1 140 ? -13.484 -6.254 14.172 1 34 140 LYS B N 1
ATOM 2247 C CA . LYS B 1 140 ? -13.266 -7.68 14.391 1 34 140 LYS B CA 1
ATOM 2248 C C . LYS B 1 140 ? -13.125 -8.43 13.07 1 34 140 LYS B C 1
ATOM 2250 O O . LYS B 1 140 ? -13.867 -8.156 12.117 1 34 140 LYS B O 1
#

Secondary structure (DSSP, 8-state):
---EEEEEEPPGGGB-TTSSB-HHHHHHHHHHHHHHHHHHTT--S-GGG--EEEEEEEEEE-S---TT-EEEEEEEEEEE-SSEEEEEEEEEETTT--EEEEEEEEEEEEETTTTEE-PPPHHHHHHHHTTBPPGGG---/---EEEEEEPPGGGB-TTSSB-HHHHHHHHHHHHHHHHHHTT--S-GGG--EEEEEEEEEE-S---TT-EEEEEEEEEEE-SSEEEEEEEEEETTT--EEEEEEEEEEEEETTTTEE-PPPHHHHHHHHTTBPPGGG---

Foldseek 3Di:
DDKQKDKDAAAPVQADPVFWRDPVVVVVVVVVSVQVVCVVLVNHPPPVRDFKDWPDKDKAFDATHHHGFMKMKIKFWADDDFFKTKIKIWIAGPPPRHTGMIMMIIMGGHDPVVGGTHTDDPSSVVVNVVRHDDPVPPPD/DDKQKDKDAAAPVQADPVFWRDPVVVVVVVVVSVQVVCVVLVNHPPPVRDFKDWPDKDKAFDATHHHGFMKMKIKFWADDDFFKTKIKIWIAGPPPRHTGMIMMIIMGGHDPVVGGTHTDDPSSVVVNVVRHDDPVPPPD

Solvent-accessible surface area (backbone atoms only — not comparable to full-atom values): 15004 Å² total; per-residue (Å²): 116,49,70,47,76,39,77,46,66,40,47,72,87,42,39,41,100,87,61,30,51,30,80,52,44,53,48,48,52,51,48,52,42,52,50,54,50,36,35,74,73,70,47,60,87,51,72,90,70,53,41,73,45,69,44,30,42,36,38,39,53,71,44,88,53,43,68,69,40,47,33,32,35,39,40,32,26,74,45,79,59,65,36,33,34,30,35,38,34,41,34,20,35,58,87,79,61,47,69,26,32,41,34,38,36,35,37,31,33,35,38,74,88,79,68,43,75,38,70,59,52,68,70,57,51,56,60,48,56,46,22,31,63,56,82,88,64,57,86,121,115,51,68,48,77,39,77,46,65,39,48,73,88,40,39,39,99,87,61,29,51,30,77,50,44,54,47,49,52,51,47,52,43,51,51,53,49,36,37,73,73,69,46,60,86,51,73,92,71,52,41,72,45,68,43,30,43,34,38,38,53,71,43,87,51,43,68,69,40,47,34,34,33,38,39,34,26,75,44,79,60,64,38,33,36,30,38,38,32,43,33,22,35,58,85,80,62,48,68,26,30,40,35,38,38,35,38,32,32,33,38,74,87,78,67,41,75,39,68,58,50,68,69,56,50,54,59,47,56,46,22,31,62,55,82,88,64,56,89,120

pLDDT: mean 94.59, std 10.78, range [33.97, 98.94]

InterPro domains:
  IPR006684 Acyl-CoA thioester hydrolase YbgC/YbaW family [PIRSF003230] (2-131)
  IPR029069 HotDog domain superfamily [SSF54637] (4-131)
  IPR050563 4-hydroxybenzoyl-CoA thioesterase [PTHR31793] (5-131)

Organism: NCBI:txid247480

Nearest PDB structures (foldseek):
  4k00-assembly1_A  TM=8.946E-01  e=1.262E-09  Synechocystis sp. PCC 6803 substr. Kazusa
  5v10-assembly1_B-2  TM=9.374E-01  e=5.235E-09  Pseudomonas aeruginosa PAO1
  5v10-assembly1_A-2  TM=9.430E-01  e=1.256E-08  Pseudomonas aeruginosa PAO1
  2o5u-assembly1_B-2  TM=9.036E-01  e=4.692E-09  Pseudomonas aeruginosa
  1njk-assembly1_D  TM=8.009E-01  e=9.555E-09  Escherichia coli